Protein AF-A0A7G7T2B3-F1 (afdb_monomer_lite)

Structure (mmCIF, N/CA/C/O backbone):
data_AF-A0A7G7T2B3-F1
#
_entry.id   AF-A0A7G7T2B3-F1
#
loop_
_atom_site.group_PDB
_atom_site.id
_atom_site.type_symbol
_atom_site.label_atom_id
_atom_site.label_alt_id
_atom_site.label_comp_id
_atom_site.label_asym_id
_atom_site.label_entity_id
_atom_site.label_seq_id
_atom_site.pdbx_PDB_ins_code
_atom_site.Cartn_x
_atom_site.Cartn_y
_atom_site.Cartn_z
_atom_site.occupancy
_atom_site.B_iso_or_equiv
_atom_site.auth_seq_id
_atom_site.auth_comp_id
_atom_site.auth_asym_id
_atom_site.auth_atom_id
_atom_site.pdbx_PDB_model_num
ATOM 1 N N . MET A 1 1 ? -20.696 9.239 22.371 1.00 81.50 1 MET A N 1
ATOM 2 C CA . MET A 1 1 ? -20.758 9.169 20.895 1.00 81.50 1 MET A CA 1
ATOM 3 C C . MET A 1 1 ? -20.639 7.705 20.506 1.00 81.50 1 MET A C 1
ATOM 5 O O . MET A 1 1 ? -20.312 6.916 21.387 1.00 81.50 1 MET A O 1
ATOM 9 N N . ASP A 1 2 ? -20.943 7.337 19.263 1.00 95.75 2 ASP A N 1
ATOM 10 C CA . ASP A 1 2 ? -20.572 6.000 18.788 1.00 95.75 2 ASP A CA 1
ATOM 11 C C . ASP A 1 2 ? -19.046 5.903 18.727 1.00 95.75 2 ASP A C 1
ATOM 13 O O . ASP A 1 2 ? -18.370 6.881 18.400 1.00 95.75 2 ASP A O 1
ATOM 17 N N . GLU A 1 3 ? -18.528 4.730 19.056 1.00 98.56 3 GLU A N 1
ATOM 18 C CA . GLU A 1 3 ? -17.118 4.389 18.928 1.00 98.56 3 GLU A CA 1
ATOM 19 C C . GLU A 1 3 ? -16.799 4.075 17.465 1.00 98.56 3 GLU A C 1
ATOM 21 O O . GLU A 1 3 ? -17.668 3.625 16.707 1.00 98.56 3 GLU A O 1
ATOM 26 N N . SER A 1 4 ? -15.549 4.287 17.056 1.00 98.69 4 SER A N 1
ATOM 27 C CA . SER A 1 4 ? -15.098 3.990 15.695 1.00 98.69 4 SER A CA 1
ATOM 28 C C . SER A 1 4 ? -13.748 3.289 15.667 1.00 98.69 4 SER A C 1
ATOM 30 O O . SER A 1 4 ? -12.893 3.505 16.525 1.00 98.69 4 SER A O 1
ATOM 32 N N . ILE A 1 5 ? -13.564 2.450 14.649 1.00 98.88 5 ILE A N 1
ATOM 33 C CA . ILE A 1 5 ? -12.274 1.888 14.251 1.00 98.88 5 ILE A CA 1
ATOM 34 C C . ILE A 1 5 ? -12.009 2.346 12.820 1.00 98.88 5 ILE A C 1
ATOM 36 O O . ILE A 1 5 ? -12.849 2.167 11.934 1.00 98.88 5 ILE A O 1
ATOM 40 N N . GLU A 1 6 ? -10.837 2.926 12.601 1.00 98.81 6 GLU A N 1
ATOM 41 C CA . GLU A 1 6 ? -10.377 3.457 11.323 1.00 98.81 6 GLU A CA 1
ATOM 42 C C . GLU A 1 6 ? -8.988 2.894 10.988 1.00 98.81 6 GLU A C 1
ATOM 44 O O . GLU A 1 6 ? -8.193 2.579 11.877 1.00 98.81 6 GLU A O 1
ATOM 49 N N . VAL A 1 7 ? -8.673 2.810 9.698 1.00 98.75 7 VAL A N 1
ATOM 50 C CA . VAL A 1 7 ? -7.294 2.698 9.209 1.00 98.75 7 VAL A CA 1
ATOM 51 C C . VAL A 1 7 ? -6.821 4.099 8.855 1.00 98.75 7 VAL A C 1
ATOM 53 O O . VAL A 1 7 ? -7.472 4.806 8.087 1.00 98.75 7 VAL A O 1
ATOM 56 N N . GLY A 1 8 ? -5.689 4.506 9.412 1.00 97.94 8 GLY A N 1
ATOM 57 C CA . GLY A 1 8 ? -4.996 5.724 9.032 1.00 97.94 8 GLY A CA 1
ATOM 58 C C . GLY A 1 8 ? -3.897 5.444 8.012 1.00 97.94 8 GLY A C 1
ATOM 59 O O . GLY A 1 8 ? -3.194 4.445 8.118 1.00 97.94 8 GLY A O 1
ATOM 60 N N . TYR A 1 9 ? -3.729 6.346 7.049 1.00 96.81 9 TYR A N 1
ATOM 61 C CA . TYR A 1 9 ? -2.690 6.301 6.022 1.00 96.81 9 TYR A CA 1
ATOM 62 C C . TYR A 1 9 ? -1.811 7.532 6.146 1.00 96.81 9 TYR A C 1
ATOM 64 O O . TYR A 1 9 ? -2.267 8.640 5.868 1.00 96.81 9 TYR A O 1
ATOM 72 N N . ARG A 1 10 ? -0.553 7.357 6.537 1.00 91.69 10 ARG A N 1
ATOM 73 C CA . ARG A 1 10 ? 0.426 8.441 6.622 1.00 91.69 10 ARG A CA 1
ATOM 74 C C . ARG A 1 10 ? 1.390 8.356 5.450 1.00 91.69 10 ARG A C 1
ATOM 76 O O . ARG A 1 10 ? 2.035 7.327 5.265 1.00 91.69 10 ARG A O 1
ATOM 83 N N . ASN A 1 11 ? 1.484 9.419 4.661 1.00 86.94 11 ASN A N 1
ATOM 84 C CA . ASN A 1 11 ? 2.446 9.500 3.567 1.00 86.94 11 ASN A CA 1
ATOM 85 C C . ASN A 1 11 ? 3.874 9.439 4.135 1.00 86.94 11 ASN A C 1
ATOM 87 O O . ASN A 1 11 ? 4.246 10.241 4.989 1.00 86.94 11 ASN A O 1
ATOM 91 N N . ILE A 1 12 ? 4.664 8.482 3.651 1.00 76.06 12 ILE A N 1
ATOM 92 C CA . ILE A 1 12 ? 6.064 8.281 4.059 1.00 76.06 12 ILE A CA 1
ATOM 93 C C . ILE A 1 12 ? 7.046 8.420 2.890 1.00 76.06 12 ILE A C 1
ATOM 95 O O . ILE A 1 12 ? 8.236 8.140 3.032 1.00 76.06 12 ILE A O 1
ATOM 99 N N . GLY A 1 13 ? 6.561 8.859 1.731 1.00 68.56 13 GLY A N 1
ATOM 100 C CA . GLY A 1 13 ? 7.372 9.126 0.559 1.00 68.56 13 GLY A CA 1
ATOM 101 C C . GLY A 1 13 ? 6.591 8.999 -0.740 1.00 68.56 13 GLY A C 1
ATOM 102 O O . GLY A 1 13 ? 5.392 8.727 -0.776 1.00 68.56 13 GLY A O 1
ATOM 103 N N . SER A 1 14 ? 7.311 9.180 -1.842 1.00 66.00 14 SER A N 1
ATOM 104 C CA . SER A 1 14 ? 6.784 8.952 -3.181 1.00 66.00 14 SER A CA 1
ATOM 105 C C . SER A 1 14 ? 7.762 8.134 -4.014 1.00 66.00 14 SER A C 1
ATOM 107 O O . SER A 1 14 ? 8.979 8.257 -3.882 1.00 66.00 14 SER A O 1
ATOM 109 N N . ALA A 1 15 ? 7.217 7.281 -4.873 1.00 55.81 15 ALA A N 1
ATOM 110 C CA . ALA A 1 15 ? 7.961 6.518 -5.859 1.00 55.81 15 ALA A CA 1
ATOM 111 C C . ALA A 1 15 ? 7.197 6.558 -7.184 1.00 55.81 15 ALA A C 1
ATOM 113 O O . ALA A 1 15 ? 5.984 6.366 -7.212 1.00 55.81 15 ALA A O 1
ATOM 114 N N . LEU A 1 16 ? 7.904 6.831 -8.288 1.00 54.06 16 LEU A N 1
ATOM 115 C CA . LEU A 1 16 ? 7.319 6.899 -9.637 1.00 54.06 16 LEU A CA 1
ATOM 116 C C . LEU A 1 16 ? 6.118 7.864 -9.738 1.00 54.06 16 LEU A C 1
ATOM 118 O O . LEU A 1 16 ? 5.131 7.580 -10.410 1.00 54.06 16 LEU A O 1
ATOM 122 N N . GLY A 1 17 ? 6.186 8.996 -9.030 1.00 56.09 17 GLY A N 1
ATOM 123 C CA . GLY A 1 17 ? 5.109 9.991 -8.997 1.00 56.09 17 GLY A CA 1
ATOM 124 C C . GLY A 1 17 ? 3.880 9.584 -8.175 1.00 56.09 17 GLY A C 1
ATOM 125 O O . GLY A 1 17 ? 2.901 10.326 -8.165 1.00 56.09 17 GLY A O 1
ATOM 126 N N . LYS A 1 18 ? 3.920 8.444 -7.469 1.00 67.38 18 LYS A N 1
ATOM 127 C CA . LYS A 1 18 ? 2.860 7.987 -6.565 1.00 67.38 18 LYS A CA 1
ATOM 128 C C . LYS A 1 18 ? 3.330 8.022 -5.114 1.00 67.38 18 LYS A C 1
ATOM 130 O O . LYS A 1 18 ? 4.385 7.490 -4.777 1.00 67.38 18 LYS A O 1
ATOM 135 N N . GLU A 1 19 ? 2.525 8.627 -4.251 1.00 78.81 19 GLU A N 1
ATOM 136 C CA . GLU A 1 19 ? 2.737 8.600 -2.804 1.00 78.81 19 GLU A CA 1
ATOM 137 C C . GLU A 1 19 ? 2.457 7.208 -2.239 1.00 78.81 19 GLU A C 1
ATOM 139 O O . GLU A 1 19 ? 1.457 6.582 -2.606 1.00 78.81 19 GLU A O 1
ATOM 144 N N . TYR A 1 20 ? 3.319 6.741 -1.338 1.00 76.81 20 TYR A N 1
ATOM 145 C CA . TYR A 1 20 ? 3.117 5.500 -0.600 1.00 76.81 20 TYR A CA 1
ATOM 146 C C . TYR A 1 20 ? 2.996 5.765 0.898 1.00 76.81 20 TYR A C 1
ATOM 148 O O . TYR A 1 20 ? 3.553 6.723 1.441 1.00 76.81 20 TYR A O 1
ATOM 156 N N . HIS A 1 21 ? 2.227 4.905 1.557 1.00 88.81 21 HIS A N 1
ATOM 157 C CA . HIS A 1 21 ? 1.717 5.164 2.890 1.00 88.81 21 HIS A CA 1
ATOM 158 C C . HIS A 1 21 ? 2.094 4.060 3.876 1.00 88.81 21 HIS A C 1
ATOM 160 O O . HIS A 1 21 ? 2.140 2.871 3.546 1.00 88.81 21 HIS A O 1
ATOM 166 N N . HIS A 1 22 ? 2.331 4.498 5.105 1.00 89.88 22 HIS A N 1
ATOM 167 C CA . HIS A 1 22 ? 2.328 3.691 6.311 1.00 89.88 22 HIS A CA 1
ATOM 168 C C . HIS A 1 22 ? 0.898 3.628 6.858 1.00 89.88 22 HIS A C 1
ATOM 170 O O . HIS A 1 22 ? 0.254 4.670 7.013 1.00 89.88 22 HIS A O 1
ATOM 176 N N . LYS A 1 23 ? 0.409 2.422 7.150 1.00 97.56 23 LYS A N 1
ATOM 177 C CA . LYS A 1 23 ? -0.861 2.198 7.834 1.00 97.56 23 LYS A CA 1
ATOM 178 C C . LYS A 1 23 ? -0.676 2.082 9.340 1.00 97.56 23 LYS A C 1
ATOM 180 O O . LYS A 1 23 ? 0.218 1.380 9.807 1.00 97.56 23 LYS A O 1
ATOM 185 N N . PHE A 1 24 ? -1.628 2.657 10.058 1.00 98.06 24 PHE A N 1
ATOM 186 C CA . PHE A 1 24 ? -1.860 2.436 11.481 1.00 98.06 24 PHE A CA 1
ATOM 187 C C . PHE A 1 24 ? -3.359 2.248 11.723 1.00 98.06 24 PHE A C 1
ATOM 189 O O . PHE A 1 24 ? -4.188 2.677 10.920 1.00 98.06 24 PHE A O 1
ATOM 196 N N . LEU A 1 25 ? -3.724 1.598 12.822 1.00 98.88 25 LEU A N 1
ATOM 197 C CA . LEU A 1 25 ? -5.117 1.459 13.240 1.00 98.88 25 LEU A CA 1
ATOM 198 C C . LEU A 1 25 ? -5.425 2.511 14.290 1.00 98.88 25 LEU A C 1
ATOM 200 O O . LEU A 1 25 ? -4.610 2.750 15.179 1.00 98.88 25 LEU A O 1
ATOM 204 N N . LEU A 1 26 ? -6.604 3.110 14.199 1.00 98.81 26 LEU A N 1
ATOM 205 C CA . LEU A 1 26 ? -7.065 4.154 15.097 1.00 98.81 26 LEU A CA 1
ATOM 206 C C . LEU A 1 26 ? -8.420 3.767 15.679 1.00 98.81 26 LEU A C 1
ATOM 208 O O . LEU A 1 26 ? -9.344 3.420 14.950 1.00 98.81 26 LEU A O 1
ATOM 212 N N . TYR A 1 27 ? -8.539 3.868 16.992 1.00 98.81 27 TYR A N 1
ATOM 213 C CA . TYR A 1 27 ? -9.781 3.683 17.7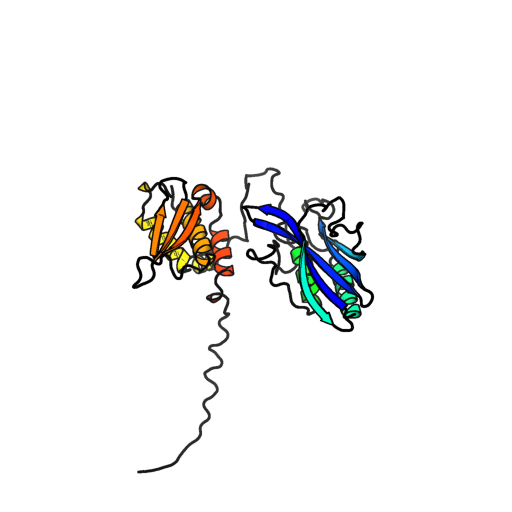21 1.00 98.81 27 TYR A CA 1
ATOM 214 C C . TYR A 1 27 ? -10.191 4.990 18.385 1.00 98.81 27 TYR A C 1
ATOM 216 O O . TYR A 1 27 ? -9.348 5.638 19.002 1.00 98.81 27 TYR A O 1
ATOM 224 N N . THR A 1 28 ? -11.467 5.358 18.274 1.00 98.75 28 THR A N 1
ATOM 225 C CA . THR A 1 28 ? -12.072 6.481 19.002 1.00 98.75 28 THR A CA 1
ATOM 226 C C . THR A 1 28 ? -13.119 5.935 19.965 1.00 98.75 28 THR A C 1
ATOM 228 O O . THR A 1 28 ? -14.069 5.284 19.527 1.00 98.75 28 THR A O 1
ATOM 231 N N . ASP A 1 29 ? -12.954 6.195 21.263 1.00 98.19 29 ASP A N 1
ATOM 232 C CA . ASP A 1 29 ? -13.919 5.781 22.282 1.00 98.19 29 ASP A CA 1
ATOM 233 C C . ASP A 1 29 ? -15.141 6.715 22.356 1.00 98.19 29 ASP A C 1
ATOM 235 O O . ASP A 1 29 ? -15.210 7.773 21.721 1.00 98.19 29 ASP A O 1
ATOM 239 N N . LYS A 1 30 ? -16.126 6.332 23.173 1.00 97.12 30 LYS A N 1
ATOM 240 C CA . LYS A 1 30 ? -17.381 7.075 23.358 1.00 97.12 30 LYS A CA 1
ATOM 241 C C . LYS A 1 30 ? -17.203 8.517 23.856 1.00 97.12 30 LYS A C 1
ATOM 243 O O . LYS A 1 30 ? -18.124 9.325 23.669 1.00 97.12 30 LYS A O 1
ATOM 248 N N . ASP A 1 31 ? -16.077 8.797 24.511 1.00 97.38 31 ASP A N 1
ATOM 249 C CA . ASP A 1 31 ? -15.713 10.074 25.120 1.00 97.38 31 ASP A CA 1
ATOM 250 C C . ASP A 1 31 ? -14.827 10.906 24.166 1.00 97.38 31 ASP A C 1
ATOM 252 O O . ASP A 1 31 ? -14.499 12.054 24.463 1.00 97.38 31 ASP A O 1
ATOM 256 N N . GLY A 1 32 ? -14.498 10.357 22.989 1.00 97.19 32 GLY A N 1
ATOM 257 C CA . GLY A 1 32 ? -13.694 10.990 21.950 1.00 97.19 32 GLY A CA 1
ATOM 258 C C . GLY A 1 32 ? -12.188 10.786 22.113 1.00 97.19 32 GLY A C 1
ATOM 259 O O . GLY A 1 32 ? -11.420 11.382 21.356 1.00 97.19 32 GLY A O 1
ATOM 260 N N . ASN A 1 33 ? -11.735 9.967 23.068 1.00 98.19 33 ASN A N 1
ATOM 261 C CA . ASN A 1 33 ? -10.311 9.684 23.209 1.00 98.19 33 ASN A CA 1
ATOM 262 C C . ASN A 1 33 ? -9.861 8.722 22.115 1.00 98.19 33 ASN A C 1
ATOM 264 O O . ASN A 1 33 ? -10.530 7.728 21.825 1.00 98.19 33 ASN A O 1
ATOM 268 N N . GLN A 1 34 ? -8.690 8.999 21.548 1.00 98.56 34 GLN A N 1
ATOM 269 C CA . GLN A 1 34 ? -8.145 8.229 20.440 1.00 98.56 34 GLN A CA 1
ATOM 270 C C . GLN A 1 34 ? -6.926 7.398 20.847 1.00 98.56 34 GLN A C 1
ATOM 272 O O . GLN A 1 34 ? -6.086 7.844 21.636 1.00 98.56 34 GLN A O 1
ATOM 277 N N . ARG A 1 35 ? -6.837 6.176 20.311 1.00 98.69 35 ARG A N 1
ATOM 278 C CA . ARG A 1 35 ? -5.767 5.203 20.581 1.00 98.69 35 ARG A CA 1
ATOM 279 C C . ARG A 1 35 ? -5.291 4.536 19.295 1.00 98.69 35 ARG A C 1
ATOM 281 O O . ARG A 1 35 ? -6.120 4.282 18.425 1.00 98.69 35 ARG A O 1
ATOM 288 N N . THR A 1 36 ? -4.001 4.209 19.185 1.00 98.62 36 THR A N 1
ATOM 289 C CA . THR A 1 36 ? -3.445 3.560 17.983 1.00 98.62 36 THR A CA 1
ATOM 290 C C . THR A 1 36 ? -2.847 2.176 18.208 1.00 98.62 36 THR A C 1
ATOM 292 O O . THR A 1 36 ? -2.462 1.811 19.320 1.00 98.62 36 THR A O 1
ATOM 295 N N . ILE A 1 37 ? -2.767 1.414 17.116 1.00 98.69 37 ILE A N 1
ATOM 296 C CA . ILE A 1 37 ? -1.890 0.252 16.938 1.00 98.69 37 ILE A CA 1
ATOM 297 C C . ILE A 1 37 ? -1.071 0.501 15.668 1.00 98.69 37 ILE A C 1
ATOM 299 O O . ILE A 1 37 ? -1.661 0.743 14.612 1.00 98.69 37 ILE A O 1
ATOM 303 N N . SER A 1 38 ? 0.252 0.391 15.762 1.00 93.81 38 SER A N 1
ATOM 304 C CA . SER A 1 38 ? 1.175 0.659 14.652 1.00 93.81 38 SER A CA 1
ATOM 305 C C . SER A 1 38 ? 2.332 -0.337 14.649 1.00 93.81 38 SER A C 1
ATOM 307 O O . SER A 1 38 ? 2.751 -0.825 15.698 1.00 93.81 38 SER A O 1
ATOM 309 N N . GLY A 1 39 ? 2.836 -0.654 13.456 1.00 88.06 39 GLY A N 1
ATOM 310 C CA . GLY A 1 39 ? 3.993 -1.531 13.265 1.00 88.06 39 GLY A CA 1
ATOM 311 C C . GLY A 1 39 ? 5.196 -0.763 12.731 1.00 88.06 39 GLY A C 1
ATOM 312 O O . GLY A 1 39 ? 5.052 0.077 11.848 1.00 88.06 39 GLY A O 1
ATOM 313 N N . TRP A 1 40 ? 6.385 -1.096 13.207 1.00 84.00 40 TRP A N 1
ATOM 314 C CA . TRP A 1 40 ? 7.639 -0.416 12.914 1.00 84.00 40 TRP A CA 1
ATOM 315 C C . TRP A 1 40 ? 8.747 -1.422 12.608 1.00 84.00 40 TRP A C 1
ATOM 317 O O . TRP A 1 40 ? 8.623 -2.625 12.859 1.00 84.00 40 TRP A O 1
ATOM 327 N N . THR A 1 41 ? 9.851 -0.919 12.065 1.00 77.81 41 THR A N 1
ATOM 328 C CA . THR A 1 41 ? 11.116 -1.660 12.039 1.00 77.81 41 THR A CA 1
ATOM 329 C C . THR A 1 41 ? 11.570 -1.952 13.468 1.00 77.81 41 THR A C 1
ATOM 331 O O . THR A 1 41 ? 11.378 -1.110 14.346 1.00 77.81 41 THR A O 1
ATOM 334 N N . GLY A 1 42 ? 12.197 -3.103 13.690 1.00 74.94 42 GLY A N 1
ATOM 335 C CA . GLY A 1 42 ? 12.859 -3.415 14.957 1.00 74.94 42 GLY A CA 1
ATOM 336 C C . GLY A 1 42 ? 14.368 -3.219 14.881 1.00 74.94 42 GLY A C 1
ATOM 337 O O . GLY A 1 42 ? 14.891 -2.602 13.951 1.00 74.94 42 GLY A O 1
ATOM 338 N N . ASP A 1 43 ? 15.071 -3.790 15.855 1.00 73.81 43 ASP A N 1
ATOM 339 C CA . ASP A 1 43 ? 16.529 -3.727 15.922 1.00 73.81 43 ASP A CA 1
ATOM 340 C C . ASP A 1 43 ? 17.183 -4.617 14.861 1.00 73.81 43 ASP A C 1
ATOM 342 O O . ASP A 1 43 ? 16.815 -5.784 14.698 1.00 73.81 43 ASP A O 1
ATOM 346 N N . GLU A 1 44 ? 18.193 -4.092 14.166 1.00 76.19 44 GLU A N 1
ATOM 347 C CA . GLU A 1 44 ? 18.957 -4.853 13.177 1.00 76.19 44 GLU A CA 1
ATOM 348 C C . GLU A 1 44 ? 19.637 -6.079 13.809 1.00 76.19 44 GLU A C 1
ATOM 350 O O . GLU A 1 44 ? 20.295 -5.996 14.849 1.00 76.19 44 GLU A O 1
ATOM 355 N N . GLN A 1 45 ? 19.522 -7.233 13.149 1.00 81.12 45 GLN A N 1
ATOM 356 C CA . GLN A 1 45 ? 20.152 -8.489 13.568 1.00 81.12 45 GLN A CA 1
ATOM 357 C C . GLN A 1 45 ? 20.785 -9.201 12.361 1.00 81.12 45 GLN A C 1
ATOM 359 O O . GLN A 1 45 ? 20.412 -8.932 11.214 1.00 81.12 45 GLN A O 1
ATOM 364 N N . PRO A 1 46 ? 21.728 -10.144 12.562 1.00 80.25 46 PRO A N 1
ATOM 365 C CA . PRO A 1 46 ? 22.267 -10.949 11.468 1.00 80.25 46 PRO A CA 1
ATOM 366 C C . PRO A 1 46 ? 21.156 -11.644 10.662 1.00 80.25 46 PRO A C 1
ATOM 368 O O . PRO A 1 46 ? 20.413 -12.463 11.193 1.00 80.25 46 PRO A O 1
ATOM 371 N N . GLY A 1 47 ? 21.045 -11.309 9.373 1.00 79.19 47 GLY A N 1
ATOM 372 C CA . GLY A 1 47 ? 19.996 -11.824 8.479 1.00 79.19 47 GLY A CA 1
ATOM 373 C C . GLY A 1 47 ? 18.653 -11.082 8.542 1.00 79.19 47 GLY A C 1
ATOM 374 O O . GLY A 1 47 ? 17.780 -11.369 7.731 1.00 79.19 47 GLY A O 1
ATOM 375 N N . LEU A 1 48 ? 18.498 -10.111 9.447 1.00 79.88 48 LEU A N 1
ATOM 376 C CA . LEU A 1 48 ? 17.310 -9.269 9.615 1.00 79.88 48 LEU A CA 1
ATOM 377 C C . LEU A 1 48 ? 17.724 -7.788 9.639 1.00 79.88 48 LEU A C 1
ATOM 379 O O . LEU A 1 48 ? 17.798 -7.171 10.703 1.00 79.88 48 LEU A O 1
ATOM 383 N N . PRO A 1 49 ? 18.011 -7.194 8.474 1.00 75.00 49 PRO A N 1
ATOM 384 C CA . PRO A 1 49 ? 18.531 -5.830 8.380 1.00 75.00 49 PRO A CA 1
ATOM 385 C C . PRO A 1 49 ? 17.540 -4.724 8.776 1.00 75.00 49 PRO A C 1
ATOM 387 O O . PRO A 1 49 ? 17.937 -3.574 8.868 1.00 75.00 49 PRO A O 1
ATOM 390 N N . TYR A 1 50 ? 16.264 -5.051 8.985 1.00 75.88 50 TYR A N 1
ATOM 391 C CA . TYR A 1 50 ? 15.246 -4.143 9.537 1.00 75.88 50 TYR A CA 1
ATOM 392 C C . TYR A 1 50 ? 14.669 -4.661 10.860 1.00 75.88 50 TYR A C 1
ATOM 394 O O . TYR A 1 50 ? 13.617 -4.204 11.312 1.00 75.88 50 TYR A O 1
ATOM 402 N N . GLY A 1 51 ? 15.327 -5.672 11.432 1.00 83.44 51 GLY A N 1
ATOM 403 C CA . GLY A 1 51 ? 14.857 -6.396 12.597 1.00 83.44 51 GLY A CA 1
ATOM 404 C C . GLY A 1 51 ? 13.587 -7.202 12.362 1.00 83.44 51 GLY A C 1
ATOM 405 O O . GLY A 1 51 ? 13.119 -7.415 11.237 1.00 83.44 51 GLY A O 1
ATOM 406 N N . ARG A 1 52 ? 13.033 -7.681 13.471 1.00 87.75 52 ARG A N 1
ATOM 407 C CA . ARG A 1 52 ? 11.664 -8.191 13.527 1.00 87.75 52 ARG A CA 1
ATOM 408 C C . ARG A 1 52 ? 10.736 -7.009 13.788 1.00 87.75 52 ARG A C 1
ATOM 410 O O . ARG A 1 52 ? 11.148 -6.004 14.352 1.00 87.75 52 ARG A O 1
ATOM 417 N N . MET A 1 53 ? 9.503 -7.104 13.323 1.00 88.06 53 MET A N 1
ATOM 418 C CA . MET A 1 53 ? 8.516 -6.043 13.413 1.00 88.06 53 MET A CA 1
ATOM 419 C C . MET A 1 53 ? 8.276 -5.660 14.871 1.00 88.06 53 MET A C 1
ATOM 421 O O . MET A 1 53 ? 7.855 -6.497 15.667 1.00 88.06 53 MET A O 1
ATOM 425 N N . HIS A 1 54 ? 8.525 -4.394 15.186 1.00 87.75 54 HIS A N 1
ATOM 426 C CA . HIS A 1 54 ? 8.192 -3.813 16.475 1.00 87.75 54 HIS A CA 1
ATOM 427 C C . HIS A 1 54 ? 6.758 -3.286 16.432 1.00 87.75 54 HIS A C 1
ATOM 429 O O . HIS A 1 54 ? 6.386 -2.587 15.492 1.00 87.75 54 HIS A O 1
ATOM 435 N N . VAL A 1 55 ? 5.931 -3.624 17.413 1.00 93.25 55 VAL A N 1
ATOM 436 C CA . VAL A 1 55 ? 4.510 -3.285 17.436 1.00 93.25 55 VAL A CA 1
ATOM 437 C C . VAL A 1 55 ? 4.194 -2.436 18.657 1.00 93.25 55 VAL A C 1
ATOM 439 O O . VAL A 1 55 ? 4.281 -2.880 19.800 1.00 93.25 55 VAL A O 1
ATOM 442 N N . GLU A 1 56 ? 3.735 -1.215 18.409 1.00 89.69 56 GLU A N 1
ATOM 443 C CA . GLU A 1 56 ? 3.233 -0.320 19.443 1.00 89.69 56 GLU A CA 1
ATOM 444 C C . GLU A 1 56 ? 1.710 -0.416 19.512 1.00 89.69 56 GLU A C 1
ATOM 446 O O . GLU A 1 56 ? 1.016 -0.378 18.494 1.00 89.69 56 GLU A O 1
ATOM 451 N N . THR A 1 57 ? 1.162 -0.545 20.721 1.00 97.69 57 THR A N 1
ATOM 452 C CA . THR A 1 57 ? -0.275 -0.772 20.912 1.00 97.69 57 THR A CA 1
ATOM 453 C C . THR A 1 57 ? -0.873 0.121 21.983 1.00 97.69 57 THR A C 1
ATOM 455 O O . THR A 1 57 ? -0.251 0.423 23.000 1.00 97.69 57 THR A O 1
ATOM 458 N N . ASN A 1 58 ? -2.128 0.508 21.759 1.00 96.88 58 ASN A N 1
ATOM 459 C CA . ASN A 1 58 ? -2.951 1.301 22.667 1.00 96.88 58 ASN A CA 1
ATOM 460 C C . ASN A 1 58 ? -2.321 2.644 23.095 1.00 96.88 58 ASN A C 1
ATOM 462 O O . ASN A 1 58 ? -2.627 3.184 24.169 1.00 96.88 58 ASN A O 1
ATOM 466 N N . LEU A 1 59 ? -1.454 3.202 22.247 1.00 96.31 59 LEU A N 1
ATOM 467 C CA . LEU A 1 59 ? -0.850 4.508 22.481 1.00 96.31 59 LEU A CA 1
ATOM 468 C C . LEU A 1 59 ? -1.914 5.603 22.343 1.00 96.31 59 LEU A C 1
ATOM 470 O O . LEU A 1 59 ? -2.705 5.537 21.403 1.00 96.31 59 LEU A O 1
ATOM 474 N N . PRO A 1 60 ? -1.967 6.609 23.237 1.00 98.19 60 PRO A N 1
ATOM 475 C CA . PRO A 1 60 ? -2.772 7.810 23.012 1.00 98.19 60 PRO A CA 1
ATOM 476 C C . PRO A 1 60 ? -2.437 8.431 21.657 1.00 98.19 60 PRO A C 1
ATOM 478 O O . PRO A 1 60 ? -1.262 8.566 21.330 1.00 98.19 60 PRO A O 1
ATOM 481 N N . TYR A 1 61 ? -3.440 8.816 20.872 1.00 97.50 61 TYR A N 1
ATOM 482 C CA . TYR A 1 61 ? -3.229 9.539 19.618 1.00 97.50 61 TYR A CA 1
ATOM 483 C C . TYR A 1 61 ? -3.148 11.048 19.882 1.00 97.50 61 TYR A C 1
ATOM 485 O O . TYR A 1 61 ? -4.071 11.807 19.600 1.00 97.50 61 TYR A O 1
ATOM 493 N N . ASP A 1 62 ? -2.045 11.467 20.497 1.00 95.12 62 ASP A N 1
ATOM 494 C CA . ASP A 1 62 ? -1.714 12.866 20.768 1.00 95.12 62 ASP A CA 1
ATOM 495 C C . ASP A 1 62 ? -0.410 13.269 20.058 1.00 95.12 62 ASP A C 1
ATOM 497 O O . ASP A 1 62 ? 0.211 12.463 19.371 1.00 95.12 62 ASP A O 1
ATOM 501 N N . ARG A 1 63 ? 0.051 14.513 20.239 1.00 93.50 63 ARG A N 1
ATOM 502 C CA . ARG A 1 63 ? 1.279 15.043 19.611 1.00 93.50 63 ARG A CA 1
ATOM 503 C C . ARG A 1 63 ? 2.563 14.233 19.859 1.00 93.50 63 ARG A C 1
ATOM 505 O O . ARG A 1 63 ? 3.563 14.485 19.193 1.00 93.50 63 ARG A O 1
ATOM 512 N N . THR A 1 64 ? 2.580 13.337 20.846 1.00 89.19 64 THR A N 1
ATOM 513 C CA . THR A 1 64 ? 3.723 12.456 21.133 1.00 89.19 64 THR A CA 1
ATOM 514 C C . THR A 1 64 ? 3.649 11.132 20.379 1.00 89.19 64 THR A C 1
ATOM 516 O O . THR A 1 64 ? 4.673 10.476 20.207 1.00 89.19 64 THR A O 1
ATOM 519 N N . ASN A 1 65 ? 2.472 10.767 19.867 1.00 91.94 65 ASN A N 1
ATOM 520 C CA . ASN A 1 65 ? 2.264 9.563 19.078 1.00 91.94 65 ASN A CA 1
ATOM 521 C C . ASN A 1 65 ? 3.014 9.656 17.737 1.00 91.94 65 ASN A C 1
ATOM 523 O O . ASN A 1 65 ? 2.883 10.683 17.061 1.00 91.94 65 ASN A O 1
ATOM 527 N N . PRO A 1 66 ? 3.774 8.627 17.322 1.00 85.75 66 PRO A N 1
ATOM 528 C CA . PRO A 1 66 ? 4.546 8.654 16.079 1.00 85.75 66 PRO A CA 1
ATOM 529 C C . PRO A 1 66 ? 3.713 8.796 14.802 1.00 85.75 66 PRO A C 1
ATOM 531 O O . PRO A 1 66 ? 4.265 9.175 13.776 1.00 85.75 66 PRO A O 1
ATOM 534 N N . ASP A 1 67 ? 2.406 8.531 14.850 1.00 86.88 67 ASP A N 1
ATOM 535 C CA . ASP A 1 67 ? 1.499 8.689 13.711 1.00 86.88 67 ASP A CA 1
ATOM 536 C C . ASP A 1 67 ? 0.645 9.954 13.776 1.00 86.88 67 ASP A C 1
ATOM 538 O O . ASP A 1 67 ? -0.132 10.222 12.860 1.00 86.88 67 ASP A O 1
ATOM 542 N N . HIS A 1 68 ? 0.759 10.768 14.824 1.00 91.81 68 HIS A N 1
ATOM 543 C CA . HIS A 1 68 ? -0.002 12.012 14.905 1.00 91.81 68 HIS A CA 1
ATOM 544 C C . HIS A 1 68 ? 0.585 13.071 13.959 1.00 91.81 68 HIS A C 1
ATOM 546 O O . HIS A 1 68 ? 1.804 13.209 13.913 1.00 91.81 68 HIS A O 1
ATOM 552 N N . PRO A 1 69 ? -0.220 13.863 13.226 1.00 89.19 69 PRO A N 1
ATOM 553 C CA . PRO A 1 69 ? 0.280 14.819 12.226 1.00 89.19 69 PRO A CA 1
ATOM 554 C C . PRO A 1 69 ? 1.079 15.984 12.829 1.00 89.19 69 PRO A C 1
ATOM 556 O O . PRO A 1 69 ? 1.875 16.619 12.144 1.00 89.19 69 PRO A O 1
ATOM 559 N N . GLU A 1 70 ? 0.876 16.266 14.118 1.00 87.75 70 GLU A N 1
ATOM 560 C CA . GLU A 1 70 ? 1.654 17.264 14.869 1.00 87.75 70 GLU A CA 1
ATOM 561 C C . GLU A 1 70 ? 2.922 16.687 15.518 1.00 87.75 70 GLU A C 1
ATOM 563 O O . GLU A 1 70 ? 3.639 17.414 16.209 1.00 87.75 70 GLU A O 1
ATOM 568 N N . ASN A 1 71 ? 3.210 15.392 15.343 1.00 83.38 71 ASN A N 1
ATOM 569 C CA . ASN A 1 71 ? 4.470 14.837 15.816 1.00 83.38 71 ASN A CA 1
ATOM 570 C C . ASN A 1 71 ? 5.631 15.458 15.009 1.00 83.38 71 ASN A C 1
ATOM 572 O O . ASN A 1 71 ? 5.542 15.573 13.780 1.00 83.38 71 ASN A O 1
ATOM 576 N N . PRO A 1 72 ? 6.743 15.857 15.654 1.00 74.88 72 PRO A N 1
ATOM 577 C CA . PRO A 1 72 ? 7.896 16.422 14.951 1.00 74.88 72 PRO A CA 1
ATOM 578 C C . PRO A 1 72 ? 8.442 15.539 13.817 1.00 74.88 72 PRO A C 1
ATOM 580 O O . PRO A 1 72 ? 8.960 16.064 12.836 1.00 74.88 72 PRO A O 1
ATOM 583 N N . ASN A 1 73 ? 8.298 14.213 13.923 1.00 67.88 73 ASN A N 1
ATOM 584 C CA . ASN A 1 73 ? 8.783 13.249 12.929 1.00 67.88 73 ASN A CA 1
ATOM 585 C C . ASN A 1 73 ? 7.849 13.075 11.717 1.00 67.88 73 ASN A C 1
ATOM 587 O O . ASN A 1 73 ? 8.226 12.431 10.737 1.00 67.88 73 ASN A O 1
ATOM 591 N N . THR A 1 74 ? 6.636 13.628 11.769 1.00 71.75 74 THR A N 1
ATOM 592 C CA . THR A 1 74 ? 5.600 13.472 10.730 1.00 71.75 74 THR A CA 1
ATOM 593 C C . THR A 1 74 ? 5.031 14.797 10.236 1.00 71.75 74 THR A C 1
ATOM 595 O O . THR A 1 74 ? 4.251 14.811 9.285 1.00 71.75 74 THR A O 1
ATOM 598 N N . THR A 1 75 ? 5.424 15.917 10.845 1.00 75.56 75 THR A N 1
ATOM 599 C CA . THR A 1 75 ? 4.979 17.260 10.461 1.00 75.56 75 THR A CA 1
ATOM 600 C C . THR A 1 75 ? 5.121 17.478 8.952 1.00 75.56 75 THR A C 1
ATOM 602 O O . THR A 1 75 ? 6.205 17.346 8.384 1.00 75.56 75 THR A O 1
ATOM 605 N N . GLY A 1 76 ? 4.013 17.837 8.299 1.00 77.56 76 GLY A N 1
ATOM 606 C CA . GLY A 1 76 ? 3.958 18.089 6.855 1.00 77.56 76 GLY A CA 1
ATOM 607 C C . GLY A 1 76 ? 3.685 16.854 5.990 1.00 77.56 76 GLY A C 1
ATOM 608 O O . GLY A 1 76 ? 3.515 17.003 4.782 1.00 77.56 76 GLY A O 1
ATOM 609 N N . GLN A 1 77 ? 3.595 15.656 6.575 1.00 80.94 77 GLN A N 1
ATOM 610 C CA . GLN A 1 77 ? 3.142 14.458 5.870 1.00 80.94 77 GLN A CA 1
ATOM 611 C C . GLN A 1 77 ? 1.617 14.458 5.762 1.00 80.94 77 GLN A C 1
ATOM 613 O O . GLN A 1 77 ? 0.909 14.631 6.755 1.00 80.94 77 GLN A O 1
ATOM 618 N N . ALA A 1 78 ? 1.105 14.247 4.548 1.00 89.12 78 ALA A N 1
ATOM 619 C CA . ALA A 1 78 ? -0.323 14.068 4.338 1.00 89.12 78 ALA A CA 1
ATOM 620 C C . ALA A 1 78 ? -0.818 12.823 5.086 1.00 89.12 78 ALA A C 1
ATOM 622 O O . ALA A 1 78 ? -0.138 11.791 5.130 1.00 89.12 78 ALA A O 1
ATOM 623 N N . GLN A 1 79 ? -2.015 12.928 5.660 1.00 93.31 79 GLN A N 1
ATOM 624 C CA . GLN A 1 79 ? -2.644 11.832 6.374 1.00 93.31 79 GLN A CA 1
ATOM 625 C C . GLN A 1 79 ? -4.113 11.697 5.995 1.00 93.31 79 GLN A C 1
ATOM 627 O O . GLN A 1 79 ? -4.839 12.685 5.895 1.00 93.31 79 GLN A O 1
ATOM 632 N N . TYR A 1 80 ? -4.538 10.453 5.815 1.00 96.50 80 TYR A N 1
ATOM 633 C CA . TYR A 1 80 ? -5.890 10.088 5.412 1.00 96.50 80 TYR A CA 1
ATOM 634 C C . TYR A 1 80 ? -6.447 9.019 6.345 1.00 96.50 80 TYR A C 1
ATOM 636 O O . TYR A 1 80 ? -5.690 8.369 7.068 1.00 96.50 80 TYR A O 1
ATOM 644 N N . ARG A 1 81 ? -7.770 8.842 6.346 1.00 97.62 81 ARG A N 1
ATOM 645 C CA . ARG A 1 81 ? -8.459 7.860 7.188 1.00 97.62 81 ARG A CA 1
ATOM 646 C C . ARG A 1 81 ? -9.551 7.150 6.407 1.00 97.62 81 ARG A C 1
ATOM 648 O O . ARG A 1 81 ? -10.222 7.759 5.577 1.00 97.62 81 ARG A O 1
ATOM 655 N N . GLU A 1 82 ? -9.732 5.875 6.704 1.00 97.94 82 GLU A N 1
ATOM 656 C CA . GLU A 1 82 ? -10.813 5.045 6.193 1.00 97.94 82 GLU A CA 1
ATOM 657 C C . GLU A 1 82 ? -11.549 4.396 7.364 1.00 97.94 82 GLU A C 1
ATOM 659 O O . GLU A 1 82 ? -10.940 3.717 8.189 1.00 97.94 82 GLU A O 1
ATOM 664 N N . GLY A 1 83 ? -12.864 4.606 7.434 1.00 98.44 83 GLY A N 1
ATOM 665 C CA . GLY A 1 83 ? -13.709 3.988 8.450 1.00 98.44 83 GLY A CA 1
ATOM 666 C C . GLY A 1 83 ? -13.879 2.492 8.202 1.00 98.44 83 GLY A C 1
ATOM 667 O O . GLY A 1 83 ? -14.312 2.087 7.125 1.00 98.44 83 GLY A O 1
ATOM 668 N N . ILE A 1 84 ? -13.576 1.685 9.217 1.00 98.44 84 ILE A N 1
ATOM 669 C CA . ILE A 1 84 ? -13.679 0.222 9.171 1.00 98.44 84 ILE A CA 1
ATOM 670 C C . ILE A 1 84 ? -14.916 -0.263 9.925 1.00 98.44 84 ILE A C 1
ATOM 672 O O . ILE A 1 84 ? -15.658 -1.114 9.434 1.00 98.44 84 ILE A O 1
ATOM 676 N N . ALA A 1 85 ? -15.154 0.286 11.115 1.00 98.12 85 ALA A N 1
ATOM 677 C CA . ALA A 1 85 ? -16.315 -0.038 11.931 1.00 98.12 85 ALA A CA 1
ATOM 678 C C . ALA A 1 85 ? -16.780 1.178 12.734 1.00 98.12 85 ALA A C 1
ATOM 680 O O . ALA A 1 85 ? -15.977 2.016 13.140 1.00 98.12 85 ALA A O 1
ATOM 681 N N . GLN A 1 86 ? -18.083 1.234 12.993 1.00 98.19 86 GLN A N 1
ATOM 682 C CA . GLN A 1 86 ? -18.711 2.219 13.865 1.00 98.19 86 GLN A CA 1
ATOM 683 C C . GLN A 1 86 ? -19.839 1.541 14.645 1.00 98.19 86 GLN A C 1
ATOM 685 O O . GLN A 1 86 ? -20.573 0.726 14.082 1.00 98.19 86 GLN A O 1
ATOM 690 N N . GLY A 1 87 ? -19.978 1.848 15.933 1.00 97.00 87 GLY A N 1
ATOM 691 C CA . GLY A 1 87 ? -21.047 1.279 16.750 1.00 97.00 87 GLY A CA 1
ATOM 692 C C . GLY A 1 87 ? -21.051 1.767 18.194 1.00 97.00 87 GLY A C 1
ATOM 693 O O . GLY A 1 87 ? -20.169 2.500 18.621 1.00 97.00 87 GLY A O 1
ATOM 694 N N . ALA A 1 88 ? -22.055 1.338 18.958 1.00 95.88 88 ALA A N 1
ATOM 695 C CA . ALA A 1 88 ? -22.256 1.799 20.333 1.00 95.88 88 ALA A CA 1
ATOM 696 C C . ALA A 1 88 ? -21.186 1.304 21.328 1.00 95.88 88 ALA A C 1
ATOM 698 O O . ALA A 1 88 ? -20.960 1.960 22.342 1.00 95.88 88 ALA A O 1
ATOM 699 N N . ASP A 1 89 ? -20.578 0.142 21.063 1.00 96.62 89 ASP A N 1
ATOM 700 C CA . ASP A 1 89 ? -19.512 -0.451 21.880 1.00 96.62 89 ASP A CA 1
ATOM 701 C C . ASP A 1 89 ? -18.610 -1.335 21.001 1.00 96.62 89 ASP A C 1
ATOM 703 O O . ASP A 1 89 ? -18.973 -2.442 20.591 1.00 96.62 89 ASP A O 1
ATOM 707 N N . LEU A 1 90 ? -17.434 -0.811 20.683 1.00 98.44 90 LEU A N 1
ATOM 708 C CA . LEU A 1 90 ? -16.321 -1.477 20.022 1.00 98.44 90 LEU A CA 1
ATOM 709 C C . LEU A 1 90 ? -15.156 -1.738 20.991 1.00 98.44 90 LEU A C 1
ATOM 711 O O . LEU A 1 90 ? -14.196 -2.397 20.588 1.00 98.44 90 LEU A O 1
ATOM 715 N N . SER A 1 91 ? -15.239 -1.313 22.255 1.00 98.19 91 SER A N 1
ATOM 716 C CA . SER A 1 91 ? -14.176 -1.434 23.264 1.00 98.19 91 SER A CA 1
ATOM 717 C C . SER A 1 91 ? -13.607 -2.853 23.383 1.00 98.19 91 SER A C 1
ATOM 719 O O . SER A 1 91 ? -12.399 -3.055 23.269 1.00 98.19 91 SER A O 1
ATOM 721 N N . ARG A 1 92 ? -14.466 -3.878 23.476 1.00 98.25 92 ARG A N 1
ATOM 722 C CA . ARG A 1 92 ? -14.023 -5.286 23.513 1.00 98.25 92 ARG A CA 1
ATOM 723 C C . ARG A 1 92 ? -13.386 -5.748 22.208 1.00 98.25 92 ARG A C 1
ATOM 725 O O . ARG A 1 92 ? -12.589 -6.684 22.209 1.00 98.25 92 ARG A O 1
ATOM 732 N N . THR A 1 93 ? -13.793 -5.185 21.073 1.00 98.62 93 THR A N 1
ATOM 733 C CA . THR A 1 93 ? -13.162 -5.478 19.779 1.00 98.62 93 THR A CA 1
ATOM 734 C C . THR A 1 93 ? -11.780 -4.844 19.722 1.00 98.62 93 THR A C 1
ATOM 736 O O . THR A 1 93 ? -10.829 -5.539 19.372 1.00 98.62 93 THR A O 1
ATOM 739 N N . TRP A 1 94 ? -11.642 -3.596 20.173 1.00 98.69 94 TRP A N 1
ATOM 740 C CA . TRP A 1 94 ? -10.351 -2.929 20.306 1.00 98.69 94 TRP A CA 1
ATOM 741 C C . TRP A 1 94 ? -9.401 -3.678 21.248 1.00 98.69 94 TRP A C 1
ATOM 743 O O . TRP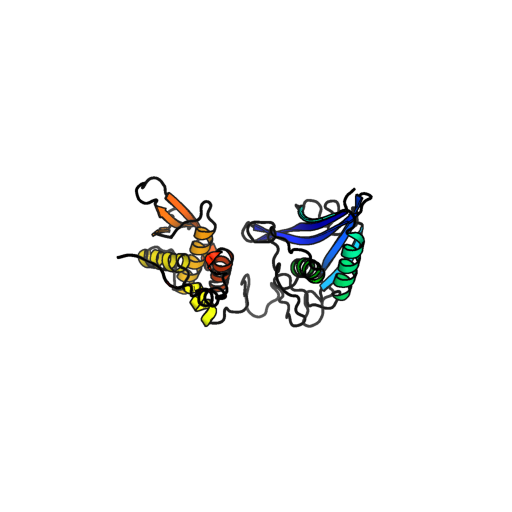 A 1 94 ? -8.259 -3.930 20.882 1.00 98.69 94 TRP A O 1
ATOM 753 N N . GLU A 1 95 ? -9.871 -4.136 22.412 1.00 98.75 95 GLU A N 1
ATOM 754 C CA . GLU A 1 95 ? -9.070 -4.954 23.337 1.00 98.75 95 GLU A CA 1
ATOM 755 C C . GLU A 1 95 ? -8.530 -6.229 22.671 1.00 98.75 95 GLU A C 1
ATOM 757 O O . GLU A 1 95 ? -7.357 -6.572 22.837 1.00 98.75 95 GLU A O 1
ATOM 762 N N . ARG A 1 96 ? -9.357 -6.916 21.867 1.00 98.81 96 ARG A N 1
ATOM 763 C CA . ARG A 1 96 ? -8.907 -8.083 21.090 1.00 98.81 96 ARG A CA 1
ATOM 764 C C . ARG A 1 96 ? -7.876 -7.699 20.034 1.00 98.81 96 ARG A C 1
ATOM 766 O O . ARG A 1 96 ? -6.917 -8.443 19.863 1.00 98.81 96 ARG A O 1
ATOM 773 N N . MET A 1 97 ? -8.049 -6.567 19.350 1.00 98.81 97 MET A N 1
ATOM 774 C CA . MET A 1 97 ? -7.078 -6.063 18.371 1.00 98.81 97 MET A CA 1
ATOM 775 C C . MET A 1 97 ? -5.739 -5.732 19.031 1.00 98.81 97 MET A C 1
ATOM 777 O O . MET A 1 97 ? -4.700 -6.138 18.523 1.00 98.81 97 MET A O 1
ATOM 781 N N . VAL A 1 98 ? -5.756 -5.067 20.191 1.00 98.88 98 VAL A N 1
ATOM 782 C CA . VAL A 1 98 ? -4.557 -4.752 20.982 1.00 98.88 98 VAL A CA 1
ATOM 783 C C . VAL A 1 98 ? -3.827 -6.031 21.382 1.00 98.88 98 VAL A C 1
ATOM 785 O O . VAL A 1 98 ? -2.644 -6.167 21.083 1.00 98.88 98 VAL A O 1
ATOM 788 N N . ALA A 1 99 ? -4.523 -6.998 21.987 1.00 98.75 99 ALA A N 1
ATOM 789 C CA . ALA A 1 99 ? -3.914 -8.266 22.390 1.00 98.75 99 ALA A CA 1
ATOM 790 C C . ALA A 1 99 ? -3.373 -9.057 21.184 1.00 98.75 99 ALA A C 1
ATOM 792 O O . ALA A 1 99 ? -2.290 -9.639 21.239 1.00 98.75 99 ALA A O 1
ATOM 793 N N . ASN A 1 100 ? -4.116 -9.056 20.076 1.00 98.62 100 ASN A N 1
ATOM 794 C CA . ASN A 1 100 ? -3.716 -9.698 18.832 1.00 98.62 100 ASN A CA 1
ATOM 795 C C . ASN A 1 100 ? -2.463 -9.052 18.218 1.00 98.62 100 ASN A C 1
ATOM 797 O O . ASN A 1 100 ? -1.593 -9.780 17.747 1.00 98.62 100 ASN A O 1
ATOM 801 N N . ALA A 1 101 ? -2.357 -7.723 18.240 1.00 98.38 101 ALA A N 1
ATOM 802 C CA . ALA A 1 101 ? -1.196 -6.985 17.754 1.00 98.38 101 ALA A CA 1
ATOM 803 C C . ALA A 1 101 ? 0.028 -7.185 18.662 1.00 98.38 101 ALA A C 1
ATOM 805 O O . ALA A 1 101 ? 1.111 -7.469 18.163 1.00 98.38 101 ALA A O 1
ATOM 806 N N . GLN A 1 102 ? -0.152 -7.147 19.986 1.00 98.38 102 GLN A N 1
ATOM 807 C CA . GLN A 1 102 ? 0.911 -7.438 20.960 1.00 98.38 102 GLN A CA 1
ATOM 808 C C . GLN A 1 102 ? 1.504 -8.836 20.767 1.00 98.38 102 GLN A C 1
ATOM 810 O O . GLN A 1 102 ? 2.714 -9.008 20.828 1.00 98.38 102 GLN A O 1
ATOM 815 N N . ALA A 1 103 ? 0.675 -9.839 20.465 1.00 98.25 103 ALA A N 1
ATOM 816 C CA . ALA A 1 103 ? 1.145 -11.199 20.193 1.00 98.25 103 ALA A CA 1
ATOM 817 C C . ALA A 1 103 ? 1.968 -11.337 18.891 1.00 98.25 103 ALA A C 1
ATOM 819 O O . ALA A 1 103 ? 2.518 -12.409 18.625 1.00 98.25 103 ALA A O 1
ATOM 820 N N . LYS A 1 104 ? 2.016 -10.290 18.056 1.00 97.88 104 LYS A N 1
ATOM 821 C CA . LYS A 1 104 ? 2.807 -10.228 16.818 1.00 97.88 104 LYS A CA 1
ATOM 822 C C . LYS A 1 104 ? 4.107 -9.431 16.976 1.00 97.88 104 LYS A C 1
ATOM 824 O O . LYS A 1 104 ? 4.926 -9.481 16.058 1.00 97.88 104 LYS A O 1
ATOM 829 N N . ASP A 1 105 ? 4.285 -8.724 18.093 1.00 97.00 105 ASP A N 1
ATOM 830 C CA . ASP A 1 105 ? 5.510 -7.980 18.396 1.00 97.00 105 ASP A CA 1
ATOM 831 C C . ASP A 1 105 ? 6.722 -8.915 18.415 1.00 97.00 105 ASP A C 1
ATOM 833 O O . ASP A 1 105 ? 6.633 -10.044 18.903 1.00 97.00 105 ASP A O 1
ATOM 837 N N . ASP A 1 106 ? 7.824 -8.469 17.809 1.00 93.38 106 ASP A N 1
ATOM 838 C CA . ASP A 1 106 ? 9.088 -9.206 17.665 1.00 93.38 106 ASP A CA 1
ATOM 839 C C . ASP A 1 106 ? 8.939 -10.605 17.021 1.00 93.38 106 ASP A C 1
ATOM 841 O O . ASP A 1 106 ? 9.847 -11.435 17.027 1.00 93.38 106 ASP A O 1
ATOM 845 N N . LYS A 1 107 ? 7.787 -10.914 16.414 1.00 95.44 107 LYS A N 1
ATOM 846 C CA . LYS A 1 107 ? 7.510 -12.253 15.884 1.00 95.44 107 LYS A CA 1
ATOM 847 C C . LYS A 1 107 ? 7.856 -12.390 14.408 1.00 95.44 107 LYS A C 1
ATOM 849 O O . LYS A 1 107 ? 8.366 -13.431 14.006 1.00 95.44 107 LYS A O 1
ATOM 854 N N . TYR A 1 108 ? 7.613 -11.366 13.602 1.00 94.06 108 TYR A N 1
ATOM 855 C CA . TYR A 1 108 ? 7.708 -11.454 12.142 1.00 94.06 108 TYR A CA 1
ATOM 856 C C . TYR A 1 108 ? 8.867 -10.605 11.610 1.00 94.06 108 TYR A C 1
ATOM 858 O O . TYR A 1 108 ? 8.977 -9.455 12.022 1.00 94.06 108 TYR A O 1
ATOM 866 N N . PRO A 1 109 ? 9.721 -11.101 10.697 1.00 90.50 109 PRO A N 1
ATOM 867 C CA . PRO A 1 109 ? 10.738 -10.282 10.030 1.00 90.50 109 PRO A CA 1
ATOM 868 C C . PRO A 1 109 ? 10.133 -9.036 9.373 1.00 90.50 109 PRO A C 1
ATOM 870 O O . PRO A 1 109 ? 9.135 -9.152 8.661 1.00 90.50 109 PRO A O 1
ATOM 873 N N . TYR A 1 110 ? 10.721 -7.857 9.581 1.00 83.38 110 TYR A N 1
ATOM 874 C CA . TYR A 1 110 ? 10.270 -6.652 8.887 1.00 83.38 110 TYR A CA 1
ATOM 875 C C . TYR A 1 110 ? 10.928 -6.570 7.510 1.00 83.38 110 TYR A C 1
ATOM 877 O O . TYR A 1 110 ? 12.150 -6.626 7.391 1.00 83.38 110 TYR A O 1
ATOM 885 N N . ASP A 1 111 ? 10.126 -6.383 6.468 1.00 83.19 111 ASP A N 1
ATOM 886 C CA . ASP A 1 111 ? 10.598 -6.025 5.137 1.00 83.19 111 ASP A CA 1
ATOM 887 C C . ASP A 1 111 ? 9.733 -4.881 4.579 1.00 83.19 111 ASP A C 1
ATOM 889 O O . ASP A 1 111 ? 8.515 -5.045 4.433 1.00 83.19 111 ASP A O 1
ATOM 893 N N . PRO A 1 112 ? 10.332 -3.727 4.224 1.00 68.31 112 PRO A N 1
ATOM 894 C CA . PRO A 1 112 ? 9.592 -2.555 3.763 1.00 68.31 112 PRO A CA 1
ATOM 895 C C . PRO A 1 112 ? 8.669 -2.808 2.565 1.00 68.31 112 PRO A C 1
ATOM 897 O O . PRO A 1 112 ? 7.702 -2.070 2.381 1.00 68.31 112 PRO A O 1
ATOM 900 N N . GLN A 1 113 ? 8.955 -3.818 1.742 1.00 66.19 113 GLN A N 1
ATOM 901 C CA . GLN A 1 113 ? 8.216 -4.113 0.518 1.00 66.19 113 GLN A CA 1
ATOM 902 C C . GLN A 1 113 ? 7.240 -5.269 0.678 1.00 66.19 113 GLN A C 1
ATOM 904 O O . GLN A 1 113 ? 6.210 -5.276 -0.005 1.00 66.19 113 GLN A O 1
ATOM 909 N N . VAL A 1 114 ? 7.567 -6.257 1.522 1.00 73.19 114 VAL A N 1
ATOM 910 C CA . VAL A 1 114 ? 6.797 -7.504 1.572 1.00 73.19 114 VAL A CA 1
ATOM 911 C C . VAL A 1 114 ? 6.041 -7.787 2.855 1.00 73.19 114 VAL A C 1
ATOM 913 O O . VAL A 1 114 ? 5.037 -8.494 2.769 1.00 73.19 114 VAL A O 1
ATOM 916 N N . GLN A 1 115 ? 6.485 -7.240 3.985 1.00 86.12 115 GLN A N 1
ATOM 917 C CA . GLN A 1 115 ? 5.894 -7.476 5.298 1.00 86.12 115 GLN A CA 1
ATOM 918 C C . GLN A 1 115 ? 6.237 -6.319 6.233 1.00 86.12 115 GLN A C 1
ATOM 920 O O . GLN A 1 115 ? 7.311 -6.263 6.827 1.00 86.12 115 GLN A O 1
ATOM 925 N N . ASN A 1 116 ? 5.309 -5.381 6.356 1.00 85.38 116 ASN A N 1
ATOM 926 C CA . ASN A 1 116 ? 5.525 -4.131 7.076 1.00 85.38 116 ASN A CA 1
ATOM 927 C C . ASN A 1 116 ? 4.281 -3.768 7.906 1.00 85.38 116 ASN A C 1
ATOM 929 O O . ASN A 1 116 ? 3.372 -4.583 8.091 1.00 85.38 116 ASN A O 1
ATOM 933 N N . SER A 1 117 ? 4.221 -2.522 8.375 1.00 89.44 117 SER A N 1
ATOM 934 C CA . SER A 1 117 ? 3.071 -1.945 9.082 1.00 89.44 117 SER A CA 1
ATOM 935 C C . SER A 1 117 ? 1.718 -2.188 8.404 1.00 89.44 117 SER A C 1
ATOM 937 O O . SER A 1 117 ? 0.704 -2.357 9.073 1.00 89.44 117 SER A O 1
ATOM 939 N N . ASN A 1 118 ? 1.694 -2.227 7.072 1.00 92.50 118 ASN A N 1
ATOM 940 C CA . ASN A 1 118 ? 0.475 -2.358 6.285 1.00 92.50 118 ASN A CA 1
ATOM 941 C C . ASN A 1 118 ? -0.062 -3.786 6.367 1.00 92.50 118 ASN A C 1
ATOM 943 O O . ASN A 1 118 ? -1.250 -3.982 6.599 1.00 92.50 118 ASN A O 1
ATOM 947 N N . THR A 1 119 ? 0.829 -4.778 6.280 1.00 93.88 119 THR A N 1
ATOM 948 C CA . THR A 1 119 ? 0.487 -6.190 6.498 1.00 93.88 119 THR A CA 1
ATOM 949 C C . THR A 1 119 ? 0.003 -6.436 7.927 1.00 93.88 119 THR A C 1
ATOM 951 O O . THR A 1 119 ? -0.936 -7.203 8.135 1.00 93.88 119 THR A O 1
ATOM 954 N N . LEU A 1 120 ? 0.614 -5.771 8.916 1.00 97.94 120 LEU A N 1
ATOM 955 C CA . LEU A 1 120 ? 0.186 -5.854 10.313 1.00 97.94 120 LEU A CA 1
ATOM 956 C C . LEU A 1 120 ? -1.235 -5.321 10.504 1.00 97.94 120 LEU A C 1
ATOM 958 O O . LEU A 1 120 ? -2.060 -6.027 11.079 1.00 97.94 120 LEU A O 1
ATOM 962 N N . ALA A 1 121 ? -1.514 -4.103 10.032 1.00 98.06 121 ALA A N 1
ATOM 963 C CA . ALA A 1 121 ? -2.824 -3.471 10.179 1.00 98.06 121 ALA A CA 1
ATOM 964 C C . ALA A 1 121 ? -3.936 -4.359 9.595 1.00 98.06 121 ALA A C 1
ATOM 966 O O . ALA A 1 121 ? -4.925 -4.646 10.271 1.00 98.06 121 ALA A O 1
ATOM 967 N N . ASP A 1 122 ? -3.716 -4.873 8.385 1.00 96.69 122 ASP A N 1
ATOM 968 C CA . ASP A 1 122 ? -4.659 -5.750 7.692 1.00 96.69 122 ASP A CA 1
ATOM 969 C C . ASP A 1 122 ? -4.834 -7.087 8.432 1.00 96.69 122 ASP A C 1
ATOM 971 O O . ASP A 1 122 ? -5.956 -7.555 8.637 1.00 96.69 122 ASP A O 1
ATOM 975 N N . SER A 1 123 ? -3.739 -7.681 8.924 1.00 98.06 123 SER A N 1
ATOM 976 C CA . SER A 1 123 ? -3.792 -8.920 9.708 1.00 98.06 123 SER A CA 1
ATOM 977 C C . SER A 1 123 ? -4.553 -8.754 11.022 1.00 98.06 123 SER A C 1
ATOM 979 O O . SER A 1 123 ? -5.302 -9.653 11.393 1.00 98.06 123 SER A O 1
ATOM 981 N N . VAL A 1 124 ? -4.375 -7.639 11.733 1.00 98.62 124 VAL A N 1
ATOM 982 C CA . VAL A 1 124 ? -5.069 -7.393 13.006 1.00 98.62 124 VAL A CA 1
ATOM 983 C C . VAL A 1 124 ? -6.574 -7.269 12.783 1.00 98.62 124 VAL A C 1
ATOM 985 O O . VAL A 1 124 ? -7.344 -7.857 13.540 1.00 98.62 124 VAL A O 1
ATOM 988 N N . LEU A 1 125 ? -6.999 -6.557 11.733 1.00 98.50 125 LEU A N 1
ATOM 989 C CA . LEU A 1 125 ? -8.410 -6.444 11.355 1.00 98.50 125 LEU A CA 1
ATOM 990 C C . LEU A 1 125 ? -9.011 -7.805 10.996 1.00 98.50 125 LEU A C 1
ATOM 992 O O . LEU A 1 125 ? -10.046 -8.195 11.547 1.00 98.50 125 LEU A O 1
ATOM 996 N N . ARG A 1 126 ? -8.325 -8.547 10.123 1.00 98.12 126 ARG A N 1
ATOM 997 C CA . ARG A 1 126 ? -8.747 -9.869 9.657 1.00 98.12 126 ARG A CA 1
ATOM 998 C C . ARG A 1 126 ? -8.935 -10.849 10.815 1.00 98.12 126 ARG A C 1
ATOM 1000 O O . ARG A 1 126 ? -9.961 -11.524 10.886 1.00 98.12 126 ARG A O 1
ATOM 1007 N N . ASP A 1 127 ? -7.989 -10.888 11.750 1.00 97.94 127 ASP A N 1
ATOM 1008 C CA . ASP A 1 127 ? -7.997 -11.830 12.875 1.00 97.94 127 ASP A CA 1
ATOM 1009 C C . ASP A 1 127 ? -9.159 -11.600 13.853 1.00 97.94 127 ASP A C 1
ATOM 1011 O O . ASP A 1 127 ? -9.588 -12.532 14.537 1.00 97.94 127 ASP A O 1
ATOM 1015 N N . VAL A 1 128 ? -9.690 -10.374 13.930 1.00 97.75 128 VAL A N 1
ATOM 1016 C CA . VAL A 1 128 ? -10.870 -10.059 14.753 1.00 97.75 128 VAL A CA 1
ATOM 1017 C C . VAL A 1 128 ? -12.180 -10.050 13.960 1.00 97.75 128 VAL A C 1
ATOM 1019 O O . VAL A 1 128 ? -13.226 -9.726 14.529 1.00 97.75 128 VAL A O 1
ATOM 1022 N N . GLY A 1 129 ? -12.138 -10.424 12.677 1.00 97.12 129 GLY A N 1
ATOM 1023 C CA . GLY A 1 129 ? -13.302 -10.510 11.795 1.00 97.12 129 GLY A CA 1
ATOM 1024 C C . GLY A 1 129 ? -13.827 -9.161 11.300 1.00 97.12 129 GLY A C 1
ATOM 1025 O O . GLY A 1 129 ? -14.998 -9.072 10.930 1.00 97.12 129 GLY A O 1
ATOM 1026 N N . LEU A 1 130 ? -13.001 -8.112 11.316 1.00 97.25 130 LEU A N 1
ATOM 1027 C CA . LEU A 1 130 ? -13.331 -6.820 10.715 1.00 97.25 130 LEU A CA 1
ATOM 1028 C C . LEU A 1 130 ? -12.960 -6.800 9.224 1.00 97.25 130 LEU A C 1
ATOM 1030 O O . LEU A 1 130 ? -12.061 -7.536 8.809 1.00 97.25 130 LEU A O 1
ATOM 1034 N N . PRO A 1 131 ? -13.641 -5.977 8.403 1.00 94.94 131 PRO A N 1
ATOM 1035 C CA . PRO A 1 131 ? -13.282 -5.839 7.001 1.00 94.94 131 PRO A CA 1
ATOM 1036 C C . PRO A 1 131 ? -11.892 -5.216 6.861 1.00 94.94 131 PRO A C 1
ATOM 1038 O O . PRO A 1 131 ? -11.528 -4.299 7.596 1.00 94.94 131 PRO A O 1
ATOM 1041 N N . GLU A 1 132 ? -11.132 -5.708 5.890 1.00 90.62 132 GLU A N 1
ATOM 1042 C CA . GLU A 1 132 ? -9.883 -5.074 5.482 1.00 90.62 132 GLU A CA 1
ATOM 1043 C C . GLU A 1 132 ? -10.177 -3.772 4.703 1.00 90.62 132 GLU A C 1
ATOM 1045 O O . GLU A 1 132 ? -11.239 -3.658 4.072 1.00 90.62 132 GLU A O 1
ATOM 1050 N N . PRO A 1 133 ? -9.273 -2.777 4.769 1.00 89.56 133 PRO A N 1
ATOM 1051 C CA . PRO A 1 133 ? -9.377 -1.532 4.009 1.00 89.56 133 PRO A CA 1
ATOM 1052 C C . PRO A 1 133 ? -9.512 -1.753 2.495 1.00 89.56 133 PRO A C 1
ATOM 1054 O O . PRO A 1 133 ? -9.090 -2.766 1.945 1.00 89.56 133 PRO A O 1
ATOM 1057 N N . LYS A 1 134 ? -10.124 -0.781 1.813 1.00 89.62 134 LYS A N 1
ATOM 1058 C CA . LYS A 1 134 ? -10.386 -0.796 0.364 1.00 89.62 134 LYS A CA 1
ATOM 1059 C C . LYS A 1 134 ? -9.625 0.291 -0.386 1.00 89.62 134 LYS A C 1
ATOM 1061 O O . LYS A 1 134 ? -9.472 0.203 -1.604 1.00 89.62 134 LYS A O 1
ATOM 1066 N N . ASN A 1 135 ? -9.182 1.333 0.318 1.00 87.56 135 ASN A N 1
ATOM 1067 C CA . ASN A 1 135 ? -8.519 2.489 -0.283 1.00 87.56 135 ASN A CA 1
ATOM 1068 C C . ASN A 1 135 ? -6.990 2.387 -0.221 1.00 87.56 135 ASN A C 1
ATOM 1070 O O . ASN A 1 135 ? -6.313 3.399 -0.332 1.00 87.56 135 ASN A O 1
ATOM 1074 N N . ASP A 1 136 ? -6.430 1.198 -0.042 1.00 76.94 136 ASP A N 1
ATOM 1075 C CA . ASP A 1 136 ? -5.003 0.925 0.175 1.00 76.94 136 ASP A CA 1
ATOM 1076 C C . ASP A 1 136 ? -4.244 0.454 -1.078 1.00 76.94 136 ASP A C 1
ATOM 1078 O O . ASP A 1 136 ? -3.014 0.325 -1.080 1.00 76.94 136 ASP A O 1
ATOM 1082 N N . GLY A 1 137 ? -4.973 0.227 -2.170 1.00 68.31 137 GLY A N 1
ATOM 1083 C CA . GLY A 1 137 ? -4.416 -0.101 -3.475 1.00 68.31 137 GLY A CA 1
ATOM 1084 C C . GLY A 1 137 ? -3.717 1.081 -4.156 1.00 68.31 137 GLY A C 1
ATOM 1085 O O . GLY A 1 137 ? -3.764 2.230 -3.716 1.00 68.31 137 GLY A O 1
ATOM 1086 N N . PHE A 1 138 ? -3.096 0.814 -5.307 1.00 64.44 138 PHE A N 1
ATOM 1087 C CA . PHE A 1 138 ? -2.340 1.816 -6.071 1.00 64.44 138 PHE A CA 1
ATOM 1088 C C . PHE A 1 138 ? -3.172 3.053 -6.480 1.00 64.44 138 PHE A C 1
ATOM 1090 O O . PHE A 1 138 ? -2.629 4.154 -6.585 1.00 64.44 138 PHE A O 1
ATOM 1097 N N . PHE A 1 139 ? -4.492 2.917 -6.662 1.00 61.72 139 PHE A N 1
ATOM 1098 C CA . PHE A 1 139 ? -5.397 4.038 -6.982 1.00 61.72 139 PHE A CA 1
ATOM 1099 C C . PHE A 1 139 ? -5.867 4.828 -5.761 1.00 61.72 139 PHE A C 1
ATOM 1101 O O . PHE A 1 139 ? -6.331 5.952 -5.922 1.00 61.72 139 PHE A O 1
ATOM 1108 N N . GLY A 1 140 ? -5.691 4.286 -4.557 1.00 76.19 140 GLY A N 1
ATOM 1109 C CA . GLY A 1 140 ? -5.981 4.965 -3.301 1.00 76.19 140 GLY A CA 1
ATOM 1110 C C . GLY A 1 140 ? -4.710 5.455 -2.607 1.00 76.19 140 GLY A C 1
ATOM 1111 O O . GLY A 1 140 ? -3.755 5.923 -3.243 1.00 76.19 140 GLY A O 1
ATOM 1112 N N . HIS A 1 141 ? -4.700 5.327 -1.289 1.00 86.81 141 HIS A N 1
ATOM 1113 C CA . HIS A 1 141 ? -3.565 5.508 -0.398 1.00 86.81 141 HIS A CA 1
ATOM 1114 C C . HIS A 1 141 ? -2.639 4.296 -0.485 1.00 86.81 141 HIS A C 1
ATOM 1116 O O . HIS A 1 141 ? -2.611 3.449 0.404 1.00 86.81 141 HIS A O 1
ATOM 1122 N N . TRP A 1 142 ? -1.893 4.219 -1.590 1.00 83.69 142 TRP A N 1
ATOM 1123 C CA . TRP A 1 142 ? -1.039 3.077 -1.908 1.00 83.69 142 TRP A CA 1
ATOM 1124 C C . TRP A 1 142 ? -0.193 2.653 -0.705 1.00 83.69 142 TRP A C 1
ATOM 1126 O O . TRP A 1 142 ? 0.677 3.396 -0.251 1.00 83.69 142 TRP A O 1
ATOM 1136 N N . ALA A 1 143 ? -0.467 1.454 -0.200 1.00 83.00 143 ALA A N 1
ATOM 1137 C CA . ALA A 1 143 ? 0.155 0.891 0.985 1.00 83.00 143 ALA A CA 1
ATOM 1138 C C . ALA A 1 143 ? 0.836 -0.438 0.607 1.00 83.00 143 ALA A C 1
ATOM 1140 O O . ALA A 1 143 ? 0.189 -1.488 0.573 1.00 83.00 143 ALA A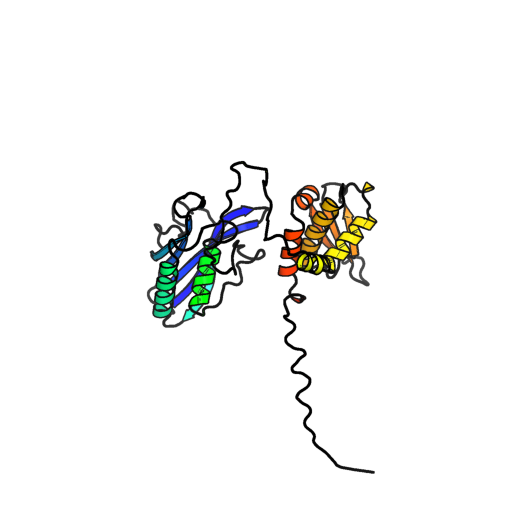 O 1
ATOM 1141 N N . PRO A 1 144 ? 2.144 -0.426 0.282 1.00 75.62 144 PRO A N 1
ATOM 1142 C CA . PRO A 1 144 ? 2.880 -1.637 -0.081 1.00 75.62 144 PRO A CA 1
ATOM 1143 C C . PRO A 1 144 ? 2.737 -2.742 0.971 1.00 75.62 144 PRO A C 1
ATOM 1145 O O . PRO A 1 144 ? 2.711 -2.444 2.161 1.00 75.62 144 PRO A O 1
ATOM 1148 N N . ALA A 1 145 ? 2.684 -4.003 0.536 1.00 79.31 145 ALA A N 1
ATOM 1149 C CA . ALA A 1 145 ? 2.463 -5.192 1.374 1.00 79.31 145 ALA A CA 1
ATOM 1150 C C . ALA A 1 145 ? 1.071 -5.333 2.028 1.00 79.31 145 ALA A C 1
ATOM 1152 O O . ALA A 1 145 ? 0.844 -6.280 2.786 1.00 79.31 145 ALA A O 1
ATOM 1153 N N . SER A 1 146 ? 0.132 -4.446 1.709 1.00 83.81 146 SER A N 1
ATOM 1154 C CA . SER A 1 146 ? -1.265 -4.597 2.105 1.00 83.81 146 SER A CA 1
ATOM 1155 C C . SER A 1 146 ? -1.925 -5.849 1.496 1.00 83.81 146 SER A C 1
ATOM 1157 O O . SER A 1 146 ? -1.524 -6.317 0.427 1.00 83.81 146 SER A O 1
ATOM 1159 N N . GLY A 1 147 ? -2.890 -6.430 2.213 1.00 80.88 147 GLY A N 1
ATOM 1160 C CA . GLY A 1 147 ? -3.638 -7.634 1.837 1.00 80.88 147 GLY A CA 1
ATOM 1161 C C . GLY A 1 147 ? -2.861 -8.944 2.003 1.00 80.88 147 GLY A C 1
ATOM 1162 O O . GLY A 1 147 ? -3.396 -10.026 1.766 1.00 80.88 147 GLY A O 1
ATOM 1163 N N . ARG A 1 148 ? -1.591 -8.886 2.421 1.00 82.19 148 ARG A N 1
ATOM 1164 C CA . ARG A 1 148 ? -0.757 -10.080 2.616 1.00 82.19 148 ARG A CA 1
ATOM 1165 C C . ARG A 1 148 ? -1.049 -10.772 3.949 1.00 82.19 148 ARG A C 1
ATOM 1167 O O . ARG A 1 148 ? -1.694 -10.227 4.850 1.00 82.19 148 ARG A O 1
ATOM 1174 N N . GLN A 1 149 ? -0.579 -12.010 4.061 1.00 86.62 149 GLN A N 1
ATOM 1175 C CA . GLN A 1 149 ? -0.522 -12.733 5.328 1.00 86.62 149 GLN A CA 1
ATOM 1176 C C . GLN A 1 149 ? 0.857 -12.547 5.951 1.00 86.62 149 GLN A C 1
ATOM 1178 O O . GLN A 1 149 ? 1.851 -12.462 5.231 1.00 86.62 149 GLN A O 1
ATOM 1183 N N . LEU A 1 150 ? 0.895 -12.472 7.281 1.00 89.12 150 LEU A N 1
ATOM 1184 C CA . LEU A 1 150 ? 2.154 -12.464 8.010 1.00 89.12 150 LEU A CA 1
ATOM 1185 C C . LEU A 1 150 ? 2.808 -13.848 7.935 1.00 89.12 150 LEU A C 1
ATOM 1187 O O . LEU A 1 150 ? 2.141 -14.865 8.120 1.00 89.12 150 LEU A O 1
ATOM 1191 N N . ASP A 1 151 ? 4.111 -13.864 7.695 1.00 89.81 15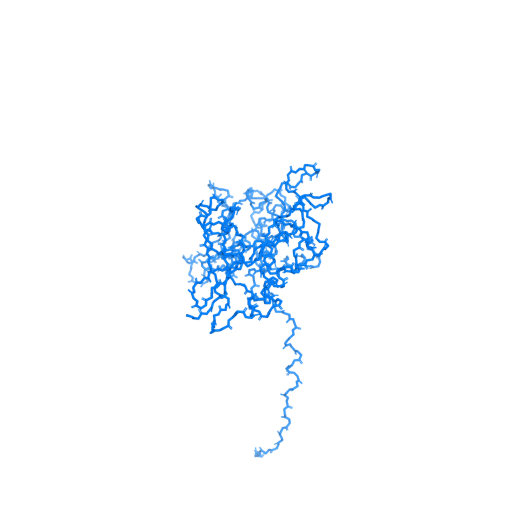1 ASP A N 1
ATOM 1192 C CA . ASP A 1 151 ? 4.924 -15.056 7.505 1.00 89.81 151 ASP A CA 1
ATOM 1193 C C . ASP A 1 151 ? 6.278 -14.883 8.215 1.00 89.81 151 ASP A C 1
ATOM 1195 O O . ASP A 1 151 ? 7.030 -13.930 7.992 1.00 89.81 151 ASP A O 1
ATOM 1199 N N . GLU A 1 152 ? 6.583 -15.810 9.123 1.00 91.38 152 GLU A N 1
ATOM 1200 C CA . GLU A 1 152 ? 7.831 -15.822 9.895 1.00 91.38 152 GLU A CA 1
ATOM 1201 C C . GLU A 1 152 ? 9.053 -16.184 9.036 1.00 91.38 152 GLU A C 1
ATOM 1203 O O . GLU A 1 152 ? 10.185 -15.939 9.449 1.00 91.38 152 GLU A O 1
ATOM 1208 N N . SER A 1 153 ? 8.834 -16.763 7.851 1.00 88.94 153 SER A N 1
ATOM 1209 C CA . SER A 1 153 ? 9.882 -17.224 6.937 1.00 88.94 153 SER A CA 1
ATOM 1210 C C . SER A 1 153 ? 10.370 -16.161 5.947 1.00 88.94 153 SER A C 1
ATOM 1212 O O . SER A 1 153 ? 11.277 -16.429 5.156 1.00 88.94 153 SER A O 1
ATOM 1214 N N . VAL A 1 154 ? 9.810 -14.946 5.998 1.00 78.56 154 VAL A N 1
ATOM 1215 C CA . VAL A 1 154 ? 10.252 -13.817 5.170 1.00 78.56 154 VAL A CA 1
ATOM 1216 C C . VAL A 1 154 ? 11.740 -13.542 5.394 1.00 78.56 154 VAL A C 1
ATOM 1218 O O . VAL A 1 154 ? 12.194 -13.373 6.523 1.00 78.56 154 VAL A O 1
ATOM 1221 N N . VAL A 1 155 ? 12.493 -13.447 4.297 1.00 81.00 155 VAL A N 1
ATOM 1222 C CA . VAL A 1 155 ? 13.906 -13.048 4.297 1.00 81.00 155 VAL A CA 1
ATOM 1223 C C . VAL A 1 155 ? 13.991 -11.596 3.818 1.00 81.00 155 VAL A C 1
ATOM 1225 O O . VAL A 1 155 ? 13.806 -11.364 2.620 1.00 81.00 155 VAL A O 1
ATOM 1228 N N . PRO A 1 156 ? 14.240 -10.615 4.710 1.00 69.19 156 PRO A N 1
ATOM 1229 C CA . PRO A 1 156 ? 14.232 -9.212 4.321 1.00 69.19 156 PRO A CA 1
ATOM 1230 C C . PRO A 1 156 ? 15.401 -8.849 3.410 1.00 69.19 156 PRO A C 1
ATOM 1232 O O . PRO A 1 156 ? 16.504 -9.389 3.532 1.00 69.19 156 PRO A O 1
ATOM 1235 N N . THR A 1 157 ? 15.182 -7.879 2.526 1.00 57.97 157 THR A N 1
ATOM 1236 C CA . THR A 1 157 ? 16.204 -7.423 1.573 1.00 57.97 157 THR A CA 1
ATOM 1237 C C . THR A 1 157 ? 16.553 -5.952 1.775 1.00 57.97 157 THR A C 1
ATOM 1239 O O . THR A 1 157 ? 15.667 -5.106 1.816 1.00 57.97 157 THR A O 1
ATOM 1242 N N . VAL A 1 158 ? 17.849 -5.622 1.884 1.00 48.84 158 VAL A N 1
ATOM 1243 C CA . VAL A 1 158 ? 18.321 -4.225 1.982 1.00 48.84 158 VAL A CA 1
ATOM 1244 C C . VAL A 1 158 ? 18.487 -3.629 0.588 1.00 48.84 158 VAL A C 1
ATOM 1246 O O . VAL A 1 158 ? 19.327 -4.109 -0.180 1.00 48.84 158 VAL A O 1
ATOM 1249 N N . PRO A 1 159 ? 17.793 -2.537 0.242 1.00 42.75 159 PRO A N 1
ATOM 1250 C CA . PRO A 1 159 ? 18.119 -1.770 -0.944 1.00 42.75 159 PRO A CA 1
ATOM 1251 C C . PRO A 1 159 ? 19.463 -1.044 -0.742 1.00 42.75 159 PRO A C 1
ATOM 1253 O O . PRO A 1 159 ? 19.569 -0.136 0.075 1.00 42.75 159 PRO A O 1
ATOM 1256 N N . GLY A 1 160 ? 20.496 -1.413 -1.510 1.00 36.19 160 GLY A N 1
ATOM 1257 C CA . GLY A 1 160 ? 21.662 -0.545 -1.749 1.00 36.19 160 GLY A CA 1
ATOM 1258 C C . GLY A 1 160 ? 23.000 -0.861 -1.058 1.00 36.19 160 GLY A C 1
ATOM 1259 O O . GLY A 1 160 ? 23.965 -0.160 -1.349 1.00 36.19 160 GLY A O 1
ATOM 1260 N N . LEU A 1 161 ? 23.137 -1.910 -0.236 1.00 30.28 161 LEU A N 1
ATOM 1261 C CA . LEU A 1 161 ? 24.456 -2.381 0.237 1.00 30.28 161 LEU A CA 1
ATOM 1262 C C . LEU A 1 161 ? 24.904 -3.606 -0.571 1.00 30.28 161 LEU A C 1
ATOM 1264 O O . LEU A 1 161 ? 24.297 -4.671 -0.538 1.00 30.28 161 LEU A O 1
ATOM 1268 N N . GLY A 1 162 ? 25.942 -3.398 -1.381 1.00 30.39 162 GLY A N 1
ATOM 1269 C CA . GLY A 1 162 ? 26.312 -4.248 -2.504 1.00 30.39 162 GLY A CA 1
ATOM 1270 C C . GLY A 1 162 ? 26.720 -5.681 -2.160 1.00 30.39 162 GLY A C 1
ATOM 1271 O O . GLY A 1 162 ? 27.756 -5.935 -1.559 1.00 30.39 162 GLY A O 1
ATOM 1272 N N . THR A 1 163 ? 25.988 -6.624 -2.741 1.00 26.56 163 THR A N 1
ATOM 1273 C CA . THR A 1 163 ? 26.555 -7.683 -3.585 1.00 26.56 163 THR A CA 1
ATOM 1274 C C . THR A 1 163 ? 25.606 -7.850 -4.773 1.00 26.56 163 THR A C 1
ATOM 1276 O O . THR A 1 163 ? 24.436 -8.160 -4.599 1.00 26.56 163 THR A O 1
ATOM 1279 N N . SER A 1 164 ? 26.103 -7.568 -5.981 1.00 32.81 164 SER A N 1
ATOM 1280 C CA . SER A 1 164 ? 25.410 -7.748 -7.270 1.00 32.81 164 SER A CA 1
ATOM 1281 C C . SER A 1 164 ? 24.106 -6.951 -7.460 1.00 32.81 164 SER A C 1
ATOM 1283 O O . SER A 1 164 ? 23.006 -7.418 -7.188 1.00 32.81 164 SER A O 1
ATOM 1285 N N . GLY A 1 165 ? 24.272 -5.742 -8.007 1.00 31.08 165 GLY A N 1
ATOM 1286 C CA . GLY A 1 165 ? 23.258 -4.821 -8.529 1.00 31.08 165 GLY A CA 1
ATOM 1287 C C . GLY A 1 165 ? 21.833 -5.347 -8.730 1.00 31.08 165 GLY A C 1
ATOM 1288 O O . GLY A 1 165 ? 21.534 -6.001 -9.725 1.00 31.08 165 GLY A O 1
ATOM 1289 N N . ARG A 1 166 ? 20.932 -4.908 -7.847 1.00 31.45 166 ARG A N 1
ATOM 1290 C CA . ARG A 1 166 ? 19.527 -4.625 -8.169 1.00 31.45 166 ARG A CA 1
ATOM 1291 C C . ARG A 1 166 ? 19.111 -3.320 -7.497 1.00 31.45 166 ARG A C 1
ATOM 1293 O O . ARG A 1 166 ? 18.394 -3.289 -6.506 1.00 31.45 166 ARG A O 1
ATOM 1300 N N . THR A 1 167 ? 19.599 -2.216 -8.046 1.00 30.03 167 THR A N 1
ATOM 1301 C CA . THR A 1 167 ? 18.888 -0.938 -7.978 1.00 30.03 167 THR A CA 1
ATOM 1302 C C . THR A 1 167 ? 17.536 -1.135 -8.664 1.00 30.03 167 THR A C 1
ATOM 1304 O O . THR A 1 167 ? 17.525 -1.492 -9.837 1.00 30.03 167 THR A O 1
ATOM 1307 N N . PHE A 1 168 ? 16.430 -0.950 -7.938 1.00 32.31 168 PHE A N 1
ATOM 1308 C CA . PHE A 1 168 ? 15.051 -1.032 -8.444 1.00 32.31 168 PHE A CA 1
ATOM 1309 C C . PHE A 1 168 ? 14.757 -2.301 -9.264 1.00 32.31 168 PHE A C 1
ATOM 1311 O O . PHE A 1 168 ? 14.798 -2.328 -10.490 1.00 32.31 168 PHE A O 1
ATOM 1318 N N . SER A 1 169 ? 14.425 -3.390 -8.583 1.00 26.69 169 SER A N 1
ATOM 1319 C CA . SER A 1 169 ? 13.706 -4.496 -9.209 1.00 26.69 169 SER A CA 1
ATOM 1320 C C . SER A 1 169 ? 12.644 -4.937 -8.226 1.00 26.69 169 SER A C 1
ATOM 1322 O O . SER A 1 169 ? 12.975 -5.553 -7.217 1.00 26.69 169 SER A O 1
ATOM 1324 N N . ALA A 1 170 ? 11.383 -4.616 -8.507 1.00 32.38 170 ALA A N 1
ATOM 1325 C CA . ALA A 1 170 ? 10.283 -5.352 -7.921 1.00 32.38 170 ALA A CA 1
ATOM 1326 C C . ALA A 1 170 ? 10.430 -6.807 -8.377 1.00 32.38 170 ALA A C 1
ATOM 1328 O O . ALA A 1 170 ? 10.090 -7.181 -9.499 1.00 32.38 170 ALA A O 1
ATOM 1329 N N . ALA A 1 171 ? 11.031 -7.621 -7.525 1.00 31.92 171 ALA A N 1
ATOM 1330 C CA . ALA A 1 171 ? 10.854 -9.048 -7.588 1.00 31.92 171 ALA A CA 1
ATOM 1331 C C . ALA A 1 171 ? 9.738 -9.357 -6.592 1.00 31.92 171 ALA A C 1
ATOM 1333 O O . ALA A 1 171 ? 9.987 -9.701 -5.441 1.00 31.92 171 ALA A O 1
ATOM 1334 N N . GLY A 1 172 ? 8.489 -9.286 -7.067 1.00 38.16 172 GLY A N 1
ATOM 1335 C CA . GLY A 1 172 ? 7.571 -10.350 -6.676 1.00 38.16 172 GLY A CA 1
ATOM 1336 C C . GLY A 1 172 ? 8.289 -11.682 -6.914 1.00 38.16 172 GLY A C 1
ATOM 1337 O O . GLY A 1 172 ? 9.178 -11.745 -7.776 1.00 38.16 172 GLY A O 1
ATOM 1338 N N . ALA A 1 173 ? 7.965 -12.721 -6.138 1.00 39.19 173 ALA A N 1
ATOM 1339 C CA . ALA A 1 173 ? 8.427 -14.071 -6.454 1.00 39.19 173 ALA A CA 1
ATOM 1340 C C . ALA A 1 173 ? 8.373 -14.248 -7.981 1.00 39.19 173 ALA A C 1
ATOM 1342 O O . ALA A 1 173 ? 7.375 -13.801 -8.566 1.00 39.19 173 ALA A O 1
ATOM 1343 N N . PRO A 1 174 ? 9.441 -14.751 -8.640 1.00 50.03 174 PRO A N 1
ATOM 1344 C CA . PRO A 1 174 ? 9.381 -14.978 -10.074 1.00 50.03 174 PRO A CA 1
ATOM 1345 C C . PRO A 1 174 ? 8.068 -15.701 -10.320 1.00 50.03 174 PRO A C 1
ATOM 1347 O O . PRO A 1 174 ? 7.808 -16.713 -9.664 1.00 50.03 174 PRO A O 1
ATOM 1350 N N . LEU A 1 175 ? 7.208 -15.091 -11.141 1.00 56.09 175 LEU A N 1
ATOM 1351 C CA . LEU A 1 175 ? 5.957 -15.718 -11.523 1.00 56.09 175 LEU A CA 1
ATOM 1352 C C . LEU A 1 175 ? 6.335 -17.136 -11.929 1.00 56.09 175 LEU A C 1
ATOM 1354 O O . LEU A 1 175 ? 7.287 -17.321 -12.698 1.00 56.09 175 LEU A O 1
ATOM 1358 N N . ASP A 1 176 ? 5.675 -18.139 -11.350 1.00 72.38 176 ASP A N 1
ATOM 1359 C CA . ASP A 1 176 ? 5.901 -19.484 -11.842 1.00 72.38 176 ASP A CA 1
ATOM 1360 C C . ASP A 1 176 ? 5.634 -19.465 -13.357 1.00 72.38 176 ASP A C 1
ATOM 1362 O O . ASP A 1 176 ? 4.816 -18.686 -13.856 1.00 72.38 176 ASP A O 1
ATOM 1366 N N . ALA A 1 177 ? 6.395 -20.244 -14.123 1.00 72.50 177 ALA A N 1
ATOM 1367 C CA . ALA A 1 177 ? 6.387 -20.109 -15.579 1.00 72.50 177 ALA A CA 1
ATOM 1368 C C . ALA A 1 177 ? 4.982 -20.310 -16.185 1.00 72.50 177 ALA A C 1
ATOM 1370 O O . ALA A 1 177 ? 4.688 -19.773 -17.252 1.00 72.50 177 ALA A O 1
ATOM 1371 N N . GLN A 1 178 ? 4.108 -21.058 -15.499 1.00 75.12 178 GLN A N 1
ATOM 1372 C CA . GLN A 1 178 ? 2.719 -21.252 -15.908 1.00 75.12 178 GLN A CA 1
ATOM 1373 C C . GLN A 1 178 ? 1.884 -19.996 -15.655 1.00 75.12 178 GLN A C 1
ATOM 1375 O O . GLN A 1 178 ? 1.125 -19.582 -16.528 1.00 75.12 178 GLN A O 1
ATOM 1380 N N . ARG A 1 179 ? 2.057 -19.352 -14.503 1.00 75.75 179 ARG A N 1
ATOM 1381 C CA . ARG A 1 179 ? 1.401 -18.098 -14.153 1.00 75.75 179 ARG A CA 1
ATOM 1382 C C . ARG A 1 179 ? 1.874 -16.945 -15.022 1.00 75.75 179 ARG A C 1
ATOM 1384 O O . ARG A 1 179 ? 1.042 -16.180 -15.490 1.00 75.75 179 ARG A O 1
ATOM 13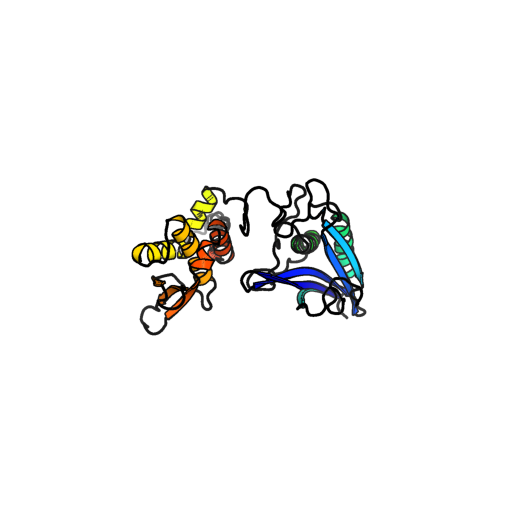91 N N . GLU A 1 180 ? 3.171 -16.834 -15.308 1.00 78.62 180 GLU A N 1
ATOM 1392 C CA . GLU A 1 180 ? 3.655 -15.819 -16.251 1.00 78.62 180 GLU A CA 1
ATOM 1393 C C . GLU A 1 180 ? 3.054 -16.035 -17.644 1.00 78.62 180 GLU A C 1
ATOM 1395 O O . GLU A 1 180 ? 2.613 -15.075 -18.269 1.00 78.62 180 GLU A O 1
ATOM 1400 N N . ALA A 1 181 ? 2.976 -17.285 -18.115 1.00 83.50 181 ALA A N 1
ATOM 1401 C CA . ALA A 1 181 ? 2.341 -17.605 -19.391 1.00 83.50 181 ALA A CA 1
ATOM 1402 C C . ALA A 1 181 ? 0.849 -17.222 -19.413 1.00 83.50 181 ALA A C 1
ATOM 1404 O O . ALA A 1 181 ? 0.401 -16.616 -20.381 1.00 83.50 181 ALA A O 1
ATOM 1405 N N . GLN A 1 182 ? 0.107 -17.494 -18.333 1.00 83.81 182 GLN A N 1
ATOM 1406 C CA . GLN A 1 182 ? -1.295 -17.078 -18.192 1.00 83.81 182 GLN A CA 1
ATOM 1407 C C . GLN A 1 182 ? -1.452 -15.554 -18.204 1.00 83.81 182 GLN A C 1
ATOM 1409 O O . GLN A 1 182 ? -2.354 -15.029 -18.847 1.00 83.81 182 GLN A O 1
ATOM 1414 N N . LEU A 1 183 ? -0.569 -14.822 -17.524 1.00 81.50 183 LEU A N 1
ATOM 1415 C CA . LEU A 1 183 ? -0.640 -13.361 -17.494 1.00 81.50 183 LEU A CA 1
ATOM 1416 C C . LEU A 1 183 ? -0.229 -12.730 -18.826 1.00 81.50 183 LEU A C 1
ATOM 1418 O O . LEU A 1 183 ? -0.796 -11.722 -19.240 1.00 81.50 183 LEU A O 1
ATOM 1422 N N . ARG A 1 184 ? 0.708 -13.354 -19.546 1.00 91.25 184 ARG A N 1
ATOM 1423 C CA . ARG A 1 184 ? 1.037 -12.998 -20.934 1.00 91.25 184 ARG A CA 1
ATOM 1424 C C . ARG A 1 184 ? -0.123 -13.267 -21.902 1.00 91.25 184 ARG A C 1
ATOM 1426 O O . ARG A 1 184 ? -0.086 -12.766 -23.026 1.00 91.25 184 ARG A O 1
ATOM 1433 N N . ASP A 1 185 ? -1.143 -14.022 -21.493 1.00 91.25 185 ASP A N 1
ATOM 1434 C CA . ASP A 1 185 ? -2.350 -14.228 -22.288 1.00 91.25 185 ASP A CA 1
ATOM 1435 C C . ASP A 1 185 ? -3.378 -13.091 -22.181 1.00 91.25 185 ASP A C 1
ATOM 1437 O O . ASP A 1 185 ? -4.349 -13.114 -22.946 1.00 91.25 185 ASP A O 1
ATOM 1441 N N . ASP A 1 186 ? -3.146 -12.080 -21.331 1.00 92.44 186 ASP A N 1
ATOM 1442 C CA . ASP A 1 186 ? -4.019 -10.910 -21.212 1.00 92.44 186 ASP A CA 1
ATOM 1443 C C . ASP A 1 186 ? -4.209 -10.186 -22.570 1.00 92.44 186 ASP A C 1
ATOM 1445 O O . ASP A 1 186 ? -3.227 -9.931 -23.287 1.00 92.44 186 ASP A O 1
ATOM 1449 N N . PRO A 1 187 ? -5.458 -9.840 -22.953 1.00 94.50 187 PRO A N 1
ATOM 1450 C CA . PRO A 1 187 ? -5.745 -9.194 -24.231 1.00 94.50 187 PRO A CA 1
ATOM 1451 C C . PRO A 1 187 ? -5.006 -7.870 -24.449 1.00 94.50 187 PRO A C 1
ATOM 1453 O O . PRO A 1 187 ? -4.453 -7.669 -25.533 1.00 94.50 187 PRO A O 1
ATOM 1456 N N . LEU A 1 188 ? -4.945 -6.986 -23.446 1.00 94.69 188 LEU A N 1
ATOM 1457 C CA . LEU A 1 188 ? -4.281 -5.688 -23.582 1.00 94.69 188 LEU A CA 1
ATOM 1458 C C . LEU A 1 188 ? -2.771 -5.871 -23.719 1.00 94.69 188 LEU A C 1
ATOM 1460 O O . LEU A 1 188 ? -2.141 -5.198 -24.536 1.00 94.69 188 LEU A O 1
ATOM 1464 N N . PHE A 1 189 ? -2.186 -6.824 -22.986 1.00 96.81 189 PHE A N 1
ATOM 1465 C CA . PHE A 1 189 ? -0.771 -7.156 -23.143 1.00 96.81 189 PHE A CA 1
ATOM 1466 C C . PHE A 1 189 ? -0.460 -7.657 -24.558 1.00 96.81 189 PHE A C 1
ATOM 1468 O O . PHE A 1 189 ? 0.432 -7.122 -25.223 1.00 96.81 189 PHE A O 1
ATOM 1475 N N . LYS A 1 190 ? -1.230 -8.626 -25.068 1.00 97.31 190 LYS A N 1
ATOM 1476 C CA . LYS A 1 190 ? -1.066 -9.151 -26.436 1.00 97.31 190 LYS A CA 1
ATOM 1477 C C . LYS A 1 190 ? -1.214 -8.071 -27.500 1.00 97.31 190 LYS A C 1
ATOM 1479 O O . LYS A 1 190 ? -0.430 -8.024 -28.448 1.00 97.31 190 LYS A O 1
ATOM 1484 N N . GLN A 1 191 ? -2.201 -7.197 -27.346 1.00 97.88 191 GLN A N 1
ATOM 1485 C CA . GLN A 1 191 ? -2.447 -6.104 -28.280 1.00 97.88 191 GLN A CA 1
ATOM 1486 C C . GLN A 1 191 ? -1.319 -5.063 -28.257 1.00 97.88 191 GLN A C 1
ATOM 1488 O O . GLN A 1 191 ? -0.885 -4.619 -29.321 1.00 97.88 191 GLN A O 1
ATOM 1493 N N . ALA A 1 192 ? -0.777 -4.735 -27.080 1.00 97.62 192 ALA A N 1
ATOM 1494 C CA . ALA A 1 192 ? 0.389 -3.864 -26.957 1.00 97.62 192 ALA A CA 1
ATOM 1495 C C . ALA A 1 192 ? 1.635 -4.472 -27.625 1.00 97.62 192 ALA A C 1
ATOM 1497 O O . ALA A 1 192 ? 2.320 -3.778 -28.379 1.00 97.62 192 ALA A O 1
ATOM 1498 N N . VAL A 1 193 ? 1.901 -5.771 -27.418 1.00 98.06 193 VAL A N 1
ATOM 1499 C CA . VAL A 1 193 ? 2.992 -6.488 -28.107 1.00 98.06 193 VAL A CA 1
ATOM 1500 C C . VAL A 1 193 ? 2.798 -6.431 -29.624 1.00 98.06 193 VAL A C 1
ATOM 1502 O O . VAL A 1 193 ? 3.721 -6.048 -30.340 1.00 98.06 193 VAL A O 1
ATOM 1505 N N . ALA A 1 194 ? 1.591 -6.727 -30.115 1.00 97.56 194 ALA A N 1
ATOM 1506 C CA . ALA A 1 194 ? 1.281 -6.697 -31.542 1.00 97.56 194 ALA A CA 1
ATOM 1507 C C . ALA A 1 194 ? 1.410 -5.292 -32.159 1.00 97.56 194 ALA A C 1
ATOM 1509 O O . ALA A 1 194 ? 1.794 -5.162 -33.322 1.00 97.56 194 ALA A O 1
ATOM 1510 N N . GLY A 1 195 ? 1.083 -4.237 -31.408 1.00 97.12 195 GLY A N 1
ATOM 1511 C CA . GLY A 1 195 ? 1.283 -2.852 -31.835 1.00 97.12 195 GLY A CA 1
ATOM 1512 C C . GLY A 1 195 ? 2.763 -2.485 -31.941 1.00 97.12 195 GLY A C 1
ATOM 1513 O O . GLY A 1 195 ? 3.186 -1.913 -32.943 1.00 97.12 195 GLY A O 1
ATOM 1514 N N . LEU A 1 196 ? 3.575 -2.880 -30.956 1.00 96.50 196 LEU A N 1
ATOM 1515 C CA . LEU A 1 196 ? 5.027 -2.686 -31.010 1.00 96.50 196 LEU A CA 1
ATOM 1516 C C . LEU A 1 196 ? 5.672 -3.489 -32.151 1.00 96.50 196 LEU A C 1
ATOM 1518 O O . LEU A 1 196 ? 6.547 -2.966 -32.834 1.00 96.50 196 LEU A O 1
ATOM 1522 N N . ASP A 1 197 ? 5.206 -4.711 -32.417 1.00 95.88 197 ASP A N 1
ATOM 1523 C CA . ASP A 1 197 ? 5.686 -5.517 -33.548 1.00 95.88 197 ASP A CA 1
ATOM 1524 C C . ASP A 1 197 ? 5.372 -4.883 -34.909 1.00 95.88 197 ASP A C 1
ATOM 1526 O O . ASP A 1 197 ? 6.190 -4.961 -35.825 1.00 95.88 197 ASP A O 1
ATOM 1530 N N . ARG A 1 198 ? 4.228 -4.200 -35.039 1.00 95.12 198 ARG A N 1
ATOM 1531 C CA . ARG A 1 198 ? 3.881 -3.430 -36.245 1.00 95.12 198 ARG A CA 1
ATOM 1532 C C . ARG A 1 198 ? 4.787 -2.218 -36.461 1.00 95.12 198 ARG A C 1
ATOM 1534 O O . ARG A 1 198 ? 5.076 -1.894 -37.610 1.00 95.12 198 ARG A O 1
ATOM 1541 N N . LEU A 1 199 ? 5.229 -1.558 -35.388 1.00 91.00 199 LEU A N 1
ATOM 1542 C CA . LEU A 1 199 ? 6.184 -0.446 -35.473 1.00 91.00 199 LEU A CA 1
ATOM 1543 C C . LEU A 1 199 ? 7.570 -0.916 -35.928 1.00 91.00 199 LEU A C 1
ATOM 1545 O O . LEU A 1 199 ? 8.242 -0.225 -36.693 1.00 91.00 199 LEU A O 1
ATOM 1549 N N . GLY A 1 200 ? 7.988 -2.087 -35.449 1.00 88.12 200 GLY A N 1
ATOM 1550 C CA . GLY A 1 200 ? 9.316 -2.629 -35.692 1.00 88.12 200 GLY A CA 1
ATOM 1551 C C . GLY A 1 200 ? 10.430 -1.893 -34.926 1.00 88.12 200 GLY A C 1
ATOM 1552 O O . GLY A 1 200 ? 10.232 -0.803 -34.380 1.00 88.12 200 GLY A O 1
ATOM 1553 N N . PRO A 1 201 ? 11.641 -2.475 -34.881 1.00 82.12 201 PRO A N 1
ATOM 1554 C CA . PRO A 1 201 ? 12.768 -1.915 -34.129 1.00 82.12 201 PRO A CA 1
ATOM 1555 C C . PRO A 1 201 ? 13.261 -0.569 -34.690 1.00 82.12 201 PRO A C 1
ATOM 1557 O O . PRO A 1 201 ? 13.754 0.269 -33.935 1.00 82.12 201 PRO A O 1
ATOM 1560 N N . GLU A 1 202 ? 13.066 -0.318 -35.989 1.00 83.94 202 GLU A N 1
ATOM 1561 C CA . GLU A 1 202 ? 13.462 0.928 -36.669 1.00 83.94 202 GLU A CA 1
ATOM 1562 C C . GLU A 1 202 ? 12.719 2.167 -36.142 1.00 83.94 202 GLU A C 1
ATOM 1564 O O . GLU A 1 202 ? 13.199 3.291 -36.277 1.00 83.94 202 GLU A O 1
ATOM 1569 N N . ALA A 1 203 ? 11.571 1.980 -35.478 1.00 84.00 203 ALA A N 1
ATOM 1570 C CA . ALA A 1 203 ? 10.847 3.062 -34.814 1.00 84.00 203 ALA A CA 1
ATOM 1571 C C . ALA A 1 203 ? 11.576 3.607 -33.567 1.00 84.00 203 ALA A C 1
ATOM 1573 O O . ALA A 1 203 ? 11.140 4.597 -32.976 1.00 84.00 203 ALA A O 1
ATOM 1574 N N . GLY A 1 204 ? 12.665 2.963 -33.122 1.00 83.50 204 GLY A N 1
ATOM 1575 C CA . GLY A 1 204 ? 13.487 3.421 -31.999 1.00 83.50 204 GLY A CA 1
ATOM 1576 C C . GLY A 1 204 ? 12.777 3.371 -30.641 1.00 83.50 204 GLY A C 1
ATOM 1577 O O . GLY A 1 204 ? 13.147 4.107 -29.719 1.00 83.50 204 GLY A O 1
ATOM 1578 N N . VAL A 1 205 ? 11.727 2.552 -30.519 1.00 85.38 205 VAL A N 1
ATOM 1579 C CA . VAL A 1 205 ? 10.936 2.389 -29.288 1.00 85.38 205 VAL A CA 1
ATOM 1580 C C . VAL A 1 205 ? 11.554 1.357 -28.348 1.00 85.38 205 VAL A C 1
ATOM 1582 O O . VAL A 1 205 ? 11.623 1.600 -27.148 1.00 85.38 205 VAL A O 1
ATOM 1585 N N . TYR A 1 206 ? 12.038 0.241 -28.890 1.00 87.94 206 TYR A N 1
ATOM 1586 C CA . TYR A 1 206 ? 12.676 -0.847 -28.151 1.00 87.94 206 TYR A CA 1
ATOM 1587 C C . TYR A 1 206 ? 13.911 -1.339 -28.907 1.00 87.94 206 TYR A C 1
ATOM 1589 O O . TYR A 1 206 ? 13.964 -1.257 -30.133 1.00 87.94 206 TYR A O 1
ATOM 1597 N N . THR A 1 207 ? 14.905 -1.858 -28.182 1.00 85.56 207 THR A N 1
ATOM 1598 C CA . THR A 1 207 ? 16.163 -2.337 -28.792 1.00 85.56 207 THR A CA 1
ATOM 1599 C C . THR A 1 207 ? 16.245 -3.856 -28.892 1.00 85.56 207 THR A C 1
ATOM 1601 O O . THR A 1 207 ? 17.021 -4.398 -29.675 1.00 85.56 207 THR A O 1
ATOM 1604 N N . ASN A 1 208 ? 15.445 -4.557 -28.093 1.00 86.75 208 ASN A N 1
ATOM 1605 C CA . ASN A 1 208 ? 15.439 -6.007 -28.002 1.00 86.75 208 ASN A CA 1
ATOM 1606 C C . ASN A 1 208 ? 14.053 -6.511 -27.558 1.00 86.75 208 ASN A C 1
ATOM 1608 O O . ASN A 1 208 ? 13.171 -5.729 -27.192 1.00 86.75 208 ASN A O 1
ATOM 1612 N N . GLN A 1 209 ? 13.865 -7.831 -27.587 1.00 88.69 209 GLN A N 1
ATOM 1613 C CA . GLN A 1 209 ? 12.600 -8.471 -27.215 1.00 88.69 209 GLN A CA 1
ATOM 1614 C C . GLN A 1 209 ? 12.198 -8.188 -25.758 1.00 88.69 209 GLN A C 1
ATOM 1616 O O . GLN A 1 209 ? 11.018 -7.994 -25.483 1.00 88.69 209 GLN A O 1
ATOM 1621 N N . GLN A 1 210 ? 13.157 -8.127 -24.831 1.00 86.75 210 GLN A N 1
ATOM 1622 C CA . GLN A 1 210 ? 12.876 -7.874 -23.418 1.00 86.75 210 GLN A CA 1
ATOM 1623 C C . GLN A 1 210 ? 12.350 -6.449 -23.199 1.00 86.75 210 GLN A C 1
ATOM 1625 O O . GLN A 1 210 ? 11.362 -6.268 -22.492 1.00 86.75 210 GLN A O 1
ATOM 1630 N N . ASP A 1 211 ? 12.956 -5.449 -23.839 1.00 87.25 211 ASP A N 1
ATOM 1631 C CA . ASP A 1 211 ? 12.478 -4.063 -23.803 1.00 87.25 211 ASP A CA 1
ATOM 1632 C C . ASP A 1 211 ? 11.062 -3.957 -24.374 1.00 87.25 211 ASP A C 1
ATOM 1634 O O . ASP A 1 211 ? 10.205 -3.306 -23.776 1.00 87.25 211 ASP A O 1
ATOM 1638 N N . LYS A 1 212 ? 10.802 -4.635 -25.503 1.00 94.06 212 LYS A N 1
ATOM 1639 C CA . LYS A 1 212 ? 9.476 -4.665 -26.132 1.00 94.06 212 LYS A CA 1
ATOM 1640 C C . LYS A 1 212 ? 8.421 -5.167 -25.152 1.00 94.06 212 LYS A C 1
ATOM 1642 O O . LYS A 1 212 ? 7.388 -4.528 -24.985 1.00 94.06 212 LYS A O 1
ATOM 1647 N N . GLU A 1 213 ? 8.686 -6.285 -24.483 1.00 92.94 213 GLU A N 1
ATOM 1648 C CA . GLU A 1 213 ? 7.744 -6.867 -23.527 1.00 92.94 213 GLU A CA 1
ATOM 1649 C C . GLU A 1 213 ? 7.542 -5.972 -22.300 1.00 92.94 213 GLU A C 1
ATOM 1651 O O . GLU A 1 213 ? 6.408 -5.783 -21.867 1.00 92.94 213 GLU A O 1
ATOM 1656 N N . ARG A 1 214 ? 8.602 -5.354 -21.765 1.00 90.25 214 ARG A N 1
ATOM 1657 C CA . ARG A 1 214 ? 8.480 -4.412 -20.638 1.00 90.25 214 ARG A CA 1
ATOM 1658 C C . ARG A 1 214 ? 7.627 -3.195 -20.994 1.00 90.25 214 ARG A C 1
ATOM 1660 O O . ARG A 1 214 ? 6.740 -2.829 -20.222 1.00 90.25 214 ARG A O 1
ATOM 1667 N N . ILE A 1 215 ? 7.848 -2.618 -22.178 1.00 89.69 215 ILE A N 1
ATOM 1668 C CA . ILE A 1 215 ? 7.047 -1.504 -22.700 1.00 89.69 215 ILE A CA 1
ATOM 1669 C C . ILE A 1 215 ? 5.599 -1.947 -22.932 1.00 89.69 215 ILE A C 1
ATOM 1671 O O . ILE A 1 215 ? 4.685 -1.228 -22.536 1.00 89.69 215 ILE A O 1
ATOM 1675 N N . ALA A 1 216 ? 5.372 -3.133 -23.506 1.00 96.75 216 ALA A N 1
ATOM 1676 C CA . ALA A 1 216 ? 4.030 -3.677 -23.706 1.00 96.75 216 ALA A CA 1
ATOM 1677 C C . ALA A 1 216 ? 3.281 -3.878 -22.381 1.00 96.75 216 ALA A C 1
ATOM 1679 O O . ALA A 1 216 ? 2.121 -3.492 -22.272 1.00 96.75 216 ALA A O 1
ATOM 1680 N N . GLY A 1 217 ? 3.953 -4.418 -21.361 1.00 92.19 217 GLY A N 1
ATOM 1681 C CA . GLY A 1 217 ? 3.393 -4.570 -20.019 1.00 92.19 217 GLY A CA 1
ATOM 1682 C C . GLY A 1 217 ? 2.996 -3.228 -19.412 1.00 92.19 217 GLY A C 1
ATOM 1683 O O . GLY A 1 217 ? 1.881 -3.079 -18.921 1.00 92.19 217 GLY A O 1
ATOM 1684 N N . ALA A 1 218 ? 3.874 -2.226 -19.499 1.00 88.19 218 ALA A N 1
ATOM 1685 C CA . ALA A 1 218 ? 3.585 -0.889 -18.990 1.00 88.19 218 ALA A CA 1
ATOM 1686 C C . ALA A 1 218 ? 2.423 -0.220 -19.752 1.00 88.19 218 ALA A C 1
ATOM 1688 O O . ALA A 1 218 ? 1.564 0.406 -19.133 1.00 88.19 218 ALA A O 1
ATOM 1689 N N . LEU A 1 219 ? 2.365 -0.377 -21.080 1.00 91.62 219 LEU A N 1
ATOM 1690 C CA . LEU A 1 219 ? 1.270 0.129 -21.913 1.00 91.62 219 LEU A CA 1
ATOM 1691 C C . LEU A 1 219 ? -0.064 -0.537 -21.581 1.00 91.62 219 LEU A C 1
ATOM 1693 O O . LEU A 1 219 ? -1.063 0.164 -21.480 1.00 91.62 219 LEU A O 1
ATOM 1697 N N . ALA A 1 220 ? -0.086 -1.858 -21.397 1.00 94.69 220 ALA A N 1
ATOM 1698 C CA . ALA A 1 220 ? -1.294 -2.599 -21.046 1.00 94.69 220 ALA A CA 1
ATOM 1699 C C . ALA A 1 220 ? -1.843 -2.166 -19.683 1.00 94.69 220 ALA A C 1
ATOM 1701 O O . ALA A 1 220 ? -3.038 -1.904 -19.553 1.00 94.69 220 ALA A O 1
ATOM 1702 N N . VAL A 1 221 ? -0.955 -1.991 -18.697 1.00 86.38 221 VAL A N 1
ATOM 1703 C CA . VAL A 1 221 ? -1.306 -1.402 -17.402 1.00 86.38 221 VAL A CA 1
ATOM 1704 C C . VAL A 1 221 ? -1.891 -0.003 -17.614 1.00 86.38 221 VAL A C 1
ATOM 1706 O O . VAL A 1 221 ? -3.031 0.235 -17.249 1.00 86.38 221 VAL A O 1
ATOM 1709 N N . GLN A 1 222 ? -1.193 0.920 -18.280 1.00 82.38 222 GLN A N 1
ATOM 1710 C CA . GLN A 1 222 ? -1.716 2.280 -18.484 1.00 82.38 222 GLN A CA 1
ATOM 1711 C C . GLN A 1 222 ? -3.029 2.325 -19.286 1.00 82.38 222 GLN A C 1
ATOM 1713 O O . GLN A 1 222 ? -3.878 3.170 -19.018 1.00 82.38 222 GLN A O 1
ATOM 1718 N N . ALA A 1 223 ? -3.225 1.416 -20.242 1.00 85.56 223 ALA A N 1
ATOM 1719 C CA . ALA A 1 223 ? -4.466 1.282 -20.997 1.00 85.56 223 ALA A CA 1
ATOM 1720 C C . ALA A 1 223 ? -5.636 0.888 -20.085 1.00 85.56 223 ALA A C 1
ATOM 1722 O O . ALA A 1 223 ? -6.670 1.556 -20.111 1.00 85.56 223 ALA A O 1
ATOM 1723 N N . MET A 1 224 ? -5.443 -0.113 -19.221 1.00 84.69 224 MET A N 1
ATOM 1724 C CA . MET A 1 224 ? -6.441 -0.529 -18.230 1.00 84.69 224 MET A CA 1
ATOM 1725 C C . MET A 1 224 ? -6.741 0.574 -17.204 1.00 84.69 224 MET A C 1
ATOM 1727 O O . MET A 1 224 ? -7.872 0.724 -16.756 1.00 84.69 224 MET A O 1
ATOM 1731 N N . LEU A 1 225 ? -5.729 1.361 -16.835 1.00 74.81 225 LEU A N 1
ATOM 1732 C CA . LEU A 1 225 ? -5.830 2.367 -15.772 1.00 74.81 225 LEU A CA 1
ATOM 1733 C C . LEU A 1 225 ? -6.255 3.757 -16.241 1.00 74.81 225 LEU A C 1
ATOM 1735 O O . LEU A 1 225 ? -6.515 4.637 -15.417 1.00 74.81 225 LEU A O 1
ATOM 1739 N N . SER A 1 226 ? -6.291 3.983 -17.551 1.00 70.88 226 SER A N 1
ATOM 1740 C CA . SER A 1 226 ? -6.774 5.239 -18.116 1.00 70.88 226 SER A CA 1
ATOM 1741 C C . SER A 1 226 ? -8.232 5.505 -17.713 1.00 70.88 226 SER A C 1
ATOM 1743 O O . SER A 1 226 ? -8.960 4.606 -17.302 1.00 70.88 226 SER A O 1
ATOM 1745 N N . THR A 1 227 ? -8.666 6.767 -17.750 1.00 66.50 227 THR A N 1
ATOM 1746 C CA . THR A 1 227 ? -10.044 7.145 -17.398 1.00 66.50 227 THR A CA 1
ATOM 1747 C C . THR A 1 227 ? -10.685 7.898 -18.566 1.00 66.50 227 THR A C 1
ATOM 1749 O O . THR A 1 227 ? -10.322 9.054 -18.799 1.00 66.50 227 THR A O 1
ATOM 1752 N N . PRO A 1 228 ? -11.638 7.282 -19.292 1.00 69.38 228 PRO A N 1
ATOM 1753 C CA . PRO A 1 228 ? -12.084 5.887 -19.153 1.00 69.38 228 PRO A CA 1
ATOM 1754 C C . PRO A 1 228 ? -11.002 4.876 -19.597 1.00 69.38 228 PRO A C 1
ATOM 1756 O O . PRO A 1 228 ? -10.163 5.247 -20.422 1.00 69.38 228 PRO A O 1
ATOM 1759 N N . PRO A 1 229 ? -11.026 3.623 -19.092 1.00 78.94 229 PRO A N 1
ATOM 1760 C CA . PRO A 1 229 ? -10.119 2.569 -19.545 1.00 78.94 229 PRO A CA 1
ATOM 1761 C C . PRO A 1 229 ? -10.233 2.338 -21.050 1.00 78.94 229 PRO A C 1
ATOM 1763 O O . PRO A 1 229 ? -11.328 2.434 -21.610 1.00 78.94 229 PRO A O 1
ATOM 1766 N N . LEU A 1 230 ? -9.125 1.983 -21.703 1.00 85.12 230 LEU A N 1
ATOM 1767 C CA . LEU A 1 230 ? -9.158 1.554 -23.099 1.00 85.12 230 LEU A CA 1
ATOM 1768 C C . LEU A 1 230 ? -9.831 0.172 -23.177 1.00 85.12 230 LEU A C 1
ATOM 1770 O O . LEU A 1 230 ? -9.330 -0.766 -22.556 1.00 85.12 230 LEU A O 1
ATOM 1774 N N . PRO A 1 231 ? -10.910 0.004 -23.967 1.00 85.12 231 PRO A N 1
ATOM 1775 C CA . PRO A 1 231 ? -11.538 -1.306 -24.161 1.00 85.12 231 PRO A CA 1
ATOM 1776 C C . PRO A 1 231 ? -10.601 -2.328 -24.821 1.00 85.12 231 PRO A C 1
ATOM 1778 O O . PRO A 1 231 ? -10.695 -3.524 -24.567 1.00 85.12 231 PRO A O 1
ATOM 1781 N N . GLU A 1 232 ? -9.708 -1.845 -25.683 1.00 93.38 232 GLU A N 1
ATOM 1782 C CA . GLU A 1 232 ? -8.647 -2.600 -26.346 1.00 93.38 232 GLU A CA 1
ATOM 1783 C C . GLU A 1 232 ? -7.547 -1.632 -26.810 1.00 93.38 232 GLU A C 1
ATOM 1785 O O . GLU A 1 232 ? -7.770 -0.422 -26.909 1.00 93.38 232 GLU A O 1
ATOM 1790 N N . ILE A 1 233 ? -6.372 -2.153 -27.153 1.00 96.38 233 ILE A N 1
ATOM 1791 C CA . ILE A 1 233 ? -5.307 -1.387 -27.810 1.00 96.38 233 ILE A CA 1
ATOM 1792 C C . ILE A 1 233 ? -5.357 -1.679 -29.313 1.00 96.38 233 ILE A C 1
ATOM 1794 O O . ILE A 1 233 ? -4.917 -2.731 -29.774 1.00 96.38 233 ILE A O 1
ATOM 1798 N N . GLN A 1 234 ? -5.877 -0.734 -30.097 1.00 94.31 234 GLN A N 1
ATOM 1799 C CA . GLN A 1 234 ? -5.950 -0.877 -31.557 1.00 94.31 234 GLN A CA 1
ATOM 1800 C C . GLN A 1 234 ? -4.604 -0.542 -32.210 1.00 94.31 234 GLN A C 1
ATOM 1802 O O . GLN A 1 234 ? -4.128 -1.259 -33.101 1.00 94.31 234 GLN A O 1
ATOM 1807 N N . ASP A 1 235 ? -3.966 0.534 -31.744 1.00 94.12 235 ASP A N 1
ATOM 1808 C CA . ASP A 1 235 ? -2.719 1.032 -32.318 1.00 94.12 235 ASP A CA 1
ATOM 1809 C C . ASP A 1 235 ? -1.734 1.536 -31.261 1.00 94.12 235 ASP A C 1
ATOM 1811 O O . ASP A 1 235 ? -2.140 2.041 -30.208 1.00 94.12 235 ASP A O 1
ATOM 1815 N N . VAL A 1 236 ? -0.441 1.406 -31.567 1.00 96.38 236 VAL A N 1
ATOM 1816 C CA . VAL A 1 236 ? 0.669 1.864 -30.726 1.00 96.38 236 VAL A CA 1
ATOM 1817 C C . VAL A 1 236 ? 1.537 2.815 -31.537 1.00 96.38 236 VAL A C 1
ATOM 1819 O O . VAL A 1 236 ? 2.049 2.440 -32.586 1.00 96.38 236 VAL A O 1
ATOM 1822 N N . THR A 1 237 ? 1.726 4.043 -31.055 1.00 91.88 237 THR A N 1
ATOM 1823 C CA . THR A 1 237 ? 2.461 5.086 -31.789 1.00 91.88 237 THR A CA 1
ATOM 1824 C C . THR A 1 237 ? 3.510 5.769 -30.911 1.00 91.88 237 THR A C 1
ATOM 1826 O O . THR A 1 237 ? 3.208 6.163 -29.782 1.00 91.88 237 THR A O 1
ATOM 1829 N N . PRO A 1 238 ? 4.759 5.934 -31.381 1.00 89.44 238 PRO A N 1
ATOM 1830 C CA . PRO A 1 238 ? 5.745 6.726 -30.666 1.00 89.44 238 PRO A CA 1
ATOM 1831 C C . PRO A 1 238 ? 5.471 8.221 -30.830 1.00 89.44 238 PRO A C 1
ATOM 1833 O O . PRO A 1 238 ? 5.090 8.704 -31.896 1.00 89.44 238 PRO A O 1
ATOM 1836 N N . SER A 1 239 ? 5.741 8.970 -29.771 1.00 81.31 239 SER A N 1
ATOM 1837 C CA . SER A 1 239 ? 5.806 10.420 -29.813 1.00 81.31 239 SER A CA 1
ATOM 1838 C C . SER A 1 239 ? 7.062 10.874 -30.557 1.00 81.31 239 SER A C 1
ATOM 1840 O O . SER A 1 239 ? 8.164 10.461 -30.181 1.00 81.31 239 SER A O 1
ATOM 1842 N N . PRO A 1 240 ? 6.953 11.786 -31.536 1.00 76.00 240 PRO A N 1
ATOM 1843 C CA . PRO A 1 240 ? 8.123 12.344 -32.202 1.00 76.00 240 PRO A CA 1
ATOM 1844 C C . PRO A 1 240 ? 8.900 13.343 -31.326 1.00 76.00 240 PRO A C 1
ATOM 1846 O O . PRO A 1 240 ? 9.994 13.746 -31.708 1.00 76.00 240 PRO A O 1
ATOM 1849 N N . THR A 1 241 ? 8.357 13.774 -30.178 1.00 70.69 241 THR A N 1
ATOM 1850 C CA . THR A 1 241 ? 8.889 14.927 -29.424 1.00 70.69 241 THR A CA 1
ATOM 1851 C C . THR A 1 241 ? 9.414 14.617 -28.027 1.00 70.69 241 THR A C 1
ATOM 1853 O O . THR A 1 241 ? 10.249 15.372 -27.537 1.00 70.69 241 THR A O 1
ATOM 1856 N N . ASN A 1 242 ? 8.937 13.566 -27.354 1.00 66.81 242 ASN A N 1
ATOM 1857 C CA . ASN A 1 242 ? 9.193 13.410 -25.914 1.00 66.81 242 ASN A CA 1
ATOM 1858 C C . ASN A 1 242 ? 9.390 11.968 -25.430 1.00 66.81 242 ASN A C 1
ATOM 1860 O O . ASN A 1 242 ? 9.233 11.707 -24.248 1.00 66.81 242 ASN A O 1
ATOM 1864 N N . GLY A 1 243 ? 9.721 11.025 -26.317 1.00 74.44 243 GLY A N 1
ATOM 1865 C CA . GLY A 1 243 ? 10.043 9.648 -25.911 1.00 74.44 243 GLY A CA 1
ATOM 1866 C C . GLY A 1 243 ? 8.852 8.816 -25.420 1.00 74.44 243 GLY A C 1
ATOM 1867 O O . GLY A 1 243 ? 9.020 7.622 -25.169 1.00 74.44 243 GLY A O 1
ATOM 1868 N N . ASN A 1 244 ? 7.655 9.403 -25.347 1.00 80.44 244 ASN A N 1
ATOM 1869 C CA . ASN A 1 244 ? 6.442 8.681 -25.001 1.00 80.44 244 ASN A CA 1
ATOM 1870 C C . ASN A 1 244 ? 6.034 7.697 -26.097 1.00 80.44 244 ASN A C 1
ATOM 1872 O O . ASN A 1 244 ? 6.270 7.920 -27.283 1.00 80.44 244 ASN A O 1
ATOM 1876 N N . VAL A 1 245 ? 5.353 6.636 -25.689 1.00 83.88 245 VAL A N 1
ATOM 1877 C CA . VAL A 1 245 ? 4.682 5.676 -26.562 1.00 83.88 245 VAL A CA 1
ATOM 1878 C C . VAL A 1 245 ? 3.215 5.665 -26.170 1.00 83.88 245 VAL A C 1
ATOM 1880 O O . VAL A 1 245 ? 2.899 5.553 -24.988 1.00 83.88 245 VAL A O 1
ATOM 1883 N N . PHE A 1 246 ? 2.329 5.809 -27.147 1.00 91.19 246 PHE A N 1
ATOM 1884 C CA . PHE A 1 246 ? 0.890 5.889 -26.946 1.00 91.19 246 PHE A CA 1
ATOM 1885 C C . PHE A 1 246 ? 0.216 4.596 -27.378 1.00 91.19 246 PHE A C 1
ATOM 1887 O O . PHE A 1 246 ? 0.407 4.168 -28.510 1.00 91.19 246 PHE A O 1
ATOM 1894 N N . ALA A 1 247 ? -0.620 4.029 -26.514 1.00 92.44 247 ALA A N 1
ATOM 1895 C CA . ALA A 1 247 ? -1.652 3.073 -26.892 1.00 92.44 247 ALA A CA 1
ATOM 1896 C C . ALA A 1 247 ? -2.944 3.840 -27.182 1.00 92.44 247 ALA A C 1
ATOM 1898 O O . ALA A 1 247 ? -3.301 4.756 -26.435 1.00 92.44 247 ALA A O 1
ATOM 1899 N N . THR A 1 248 ? -3.640 3.491 -28.261 1.00 89.50 248 THR A N 1
ATOM 1900 C CA . THR A 1 248 ? -4.850 4.205 -28.678 1.00 89.50 248 THR A CA 1
ATOM 1901 C C . THR A 1 248 ? -5.999 3.266 -29.008 1.00 89.50 248 THR A C 1
ATOM 1903 O O . THR A 1 248 ? -5.807 2.171 -29.540 1.00 89.50 248 THR A O 1
ATOM 1906 N N . TRP A 1 249 ? -7.201 3.743 -28.707 1.00 89.44 249 TRP A N 1
ATOM 1907 C CA . TRP A 1 249 ? -8.468 3.145 -29.093 1.00 89.44 249 TRP A CA 1
ATOM 1908 C C . TRP A 1 249 ? -9.307 4.208 -29.788 1.00 89.44 249 TRP A C 1
ATOM 1910 O O . TRP A 1 249 ? -9.409 5.330 -29.290 1.00 89.44 249 TRP A O 1
ATOM 1920 N N . LYS A 1 250 ? -9.897 3.871 -30.933 1.00 82.94 250 LYS A N 1
ATOM 1921 C CA . LYS A 1 250 ? -10.839 4.741 -31.640 1.00 82.94 250 LYS A CA 1
ATOM 1922 C C . LYS A 1 250 ? -12.236 4.164 -31.516 1.00 82.94 250 LYS A C 1
ATOM 1924 O O . LYS A 1 250 ? -12.421 2.968 -31.750 1.00 82.94 250 LYS A O 1
ATOM 1929 N N . ASN A 1 251 ? -13.202 5.011 -31.188 1.00 69.25 251 ASN A N 1
ATOM 1930 C CA . ASN A 1 251 ? -14.587 4.591 -31.070 1.00 69.25 251 ASN A CA 1
ATOM 1931 C C . ASN A 1 251 ? -15.151 4.177 -32.442 1.00 69.25 251 ASN A C 1
ATOM 1933 O O . ASN A 1 251 ? -15.160 5.000 -33.366 1.00 69.25 251 ASN A O 1
ATOM 1937 N N . PRO A 1 252 ? -15.637 2.932 -32.614 1.00 78.38 252 PRO A N 1
ATOM 1938 C CA . PRO A 1 252 ? -16.253 2.511 -33.865 1.00 78.38 252 PRO A CA 1
ATOM 1939 C C . PRO A 1 252 ? -17.421 3.425 -34.257 1.00 78.38 252 PRO A C 1
ATOM 1941 O O . PRO A 1 252 ? -18.410 3.550 -33.539 1.00 78.38 252 PRO A O 1
ATOM 1944 N N . GLY A 1 253 ? -17.317 4.061 -35.426 1.00 72.31 253 GLY A N 1
ATOM 1945 C CA . GLY A 1 253 ? -18.337 4.986 -35.928 1.00 72.31 253 GLY A CA 1
ATOM 1946 C C . GLY A 1 253 ? -18.180 6.439 -35.467 1.00 72.31 253 GLY A C 1
ATOM 1947 O O . GLY A 1 253 ? -18.998 7.271 -35.857 1.00 72.31 253 GLY A O 1
ATOM 1948 N N . ASN A 1 254 ? -17.134 6.769 -34.698 1.00 69.25 254 ASN A N 1
ATOM 1949 C CA . ASN A 1 254 ? -16.769 8.146 -34.366 1.00 69.25 254 ASN A CA 1
ATOM 1950 C C . ASN A 1 254 ? -15.241 8.329 -34.283 1.00 69.25 254 ASN A C 1
ATOM 1952 O O . ASN A 1 254 ? -14.655 8.307 -33.205 1.00 69.25 254 ASN A O 1
ATOM 1956 N N . ASP A 1 255 ? -14.599 8.586 -35.425 1.00 70.88 255 ASP A N 1
ATOM 1957 C CA . ASP A 1 255 ? -13.135 8.734 -35.528 1.00 70.88 255 ASP A CA 1
ATOM 1958 C C . ASP A 1 255 ? -12.547 9.904 -34.713 1.00 70.88 255 ASP A C 1
ATOM 1960 O O . ASP A 1 255 ? -11.332 9.957 -34.499 1.00 70.88 255 ASP A O 1
ATOM 1964 N N . ALA A 1 256 ? -13.382 10.851 -34.271 1.00 64.81 256 ALA A N 1
ATOM 1965 C CA . ALA A 1 256 ? -12.965 11.966 -33.421 1.00 64.81 256 ALA A CA 1
ATOM 1966 C C . ALA A 1 256 ? -12.870 11.584 -31.933 1.00 64.81 256 ALA A C 1
ATOM 1968 O O . ALA A 1 256 ? -12.221 12.294 -31.164 1.00 64.81 256 ALA A O 1
ATOM 1969 N N . ASP A 1 257 ? -13.493 10.475 -31.529 1.00 65.38 257 ASP A N 1
ATOM 1970 C CA . ASP A 1 257 ? -13.474 9.966 -30.162 1.00 65.38 257 ASP A CA 1
ATOM 1971 C C . ASP A 1 257 ? -12.362 8.922 -30.012 1.00 65.38 257 ASP A C 1
ATOM 1973 O O . ASP A 1 257 ? -12.465 7.774 -30.457 1.00 65.38 257 ASP A O 1
ATOM 1977 N N . VAL A 1 258 ? -11.242 9.375 -29.447 1.00 74.06 258 VAL A N 1
ATOM 1978 C CA . VAL A 1 258 ? -10.010 8.597 -29.321 1.00 74.06 258 VAL A CA 1
ATOM 1979 C C . VAL A 1 258 ? -9.574 8.570 -27.866 1.00 74.06 258 VAL A C 1
ATOM 1981 O O . VAL A 1 258 ? -9.189 9.599 -27.309 1.00 74.06 258 VAL A O 1
ATOM 1984 N N . LEU A 1 259 ? -9.538 7.376 -27.283 1.00 71.19 259 LEU A N 1
ATOM 1985 C CA . LEU A 1 259 ? -8.920 7.148 -25.983 1.00 71.19 259 LEU A CA 1
ATOM 1986 C C . LEU A 1 259 ? -7.434 6.874 -26.164 1.00 71.19 259 LEU A C 1
ATOM 1988 O O . LEU A 1 259 ? -7.010 6.231 -27.130 1.00 71.19 259 LEU A O 1
ATOM 1992 N N . ARG A 1 260 ? -6.629 7.392 -25.236 1.00 81.38 260 ARG A N 1
ATOM 1993 C CA . ARG A 1 260 ? -5.175 7.251 -25.277 1.00 81.38 260 ARG A CA 1
ATOM 1994 C C . ARG A 1 260 ? -4.623 6.993 -23.889 1.00 81.38 260 ARG A C 1
ATOM 1996 O O . ARG A 1 260 ? -4.951 7.704 -22.945 1.00 81.38 260 ARG A O 1
ATOM 2003 N N . ALA A 1 261 ? -3.708 6.043 -23.816 1.00 79.88 261 ALA A N 1
ATOM 2004 C CA . ALA A 1 261 ? -2.820 5.838 -22.685 1.00 79.88 261 ALA A CA 1
ATOM 2005 C C . ALA A 1 261 ? -1.378 6.004 -23.164 1.00 79.88 261 ALA A C 1
ATOM 2007 O O . ALA A 1 261 ? -1.097 5.816 -24.349 1.00 79.88 261 ALA A O 1
ATOM 2008 N N . HIS A 1 262 ? -0.459 6.378 -22.277 1.00 83.06 262 HIS A N 1
ATOM 2009 C CA . HIS A 1 262 ? 0.940 6.530 -22.660 1.00 83.06 262 HIS A CA 1
ATOM 2010 C C . HIS A 1 262 ? 1.900 6.103 -21.565 1.00 83.06 262 HIS A C 1
ATOM 2012 O O . HIS A 1 262 ? 1.572 6.130 -20.383 1.00 83.06 262 HIS A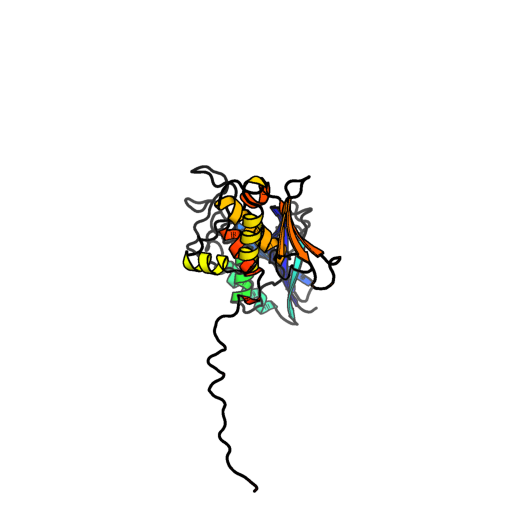 O 1
ATOM 2018 N N . VAL A 1 263 ? 3.107 5.748 -21.990 1.00 76.12 263 VAL A N 1
ATOM 2019 C CA . VAL A 1 263 ? 4.260 5.506 -21.122 1.00 76.12 263 VAL A CA 1
ATOM 2020 C C . VAL A 1 263 ? 5.464 6.251 -21.674 1.00 76.12 263 VAL A C 1
ATOM 2022 O O . VAL A 1 263 ? 5.593 6.397 -22.889 1.00 76.12 263 VAL A O 1
ATOM 2025 N N . ASP A 1 264 ? 6.371 6.672 -20.801 1.00 83.25 264 ASP A N 1
ATOM 2026 C CA . ASP A 1 264 ? 7.721 7.048 -21.217 1.00 83.25 264 ASP A CA 1
ATOM 2027 C C . ASP A 1 264 ? 8.520 5.767 -21.508 1.00 83.25 264 ASP A C 1
ATOM 2029 O O . ASP A 1 264 ? 8.594 4.875 -20.657 1.00 83.25 264 ASP A O 1
ATOM 2033 N N . LYS A 1 265 ? 9.117 5.646 -22.703 1.00 79.00 265 LYS A N 1
ATOM 2034 C CA . LYS A 1 265 ? 9.840 4.419 -23.082 1.00 79.00 265 LYS A CA 1
ATOM 2035 C C . LYS A 1 265 ? 11.065 4.150 -22.206 1.00 79.00 265 LYS A C 1
ATOM 2037 O O . LYS A 1 265 ? 11.372 2.994 -21.937 1.00 79.00 265 LYS A O 1
ATOM 2042 N N . THR A 1 266 ? 11.762 5.195 -21.761 1.00 77.31 266 THR A N 1
ATOM 2043 C CA . THR A 1 266 ? 12.979 5.077 -20.946 1.00 77.31 266 THR A CA 1
ATOM 2044 C C . THR A 1 266 ? 12.667 4.658 -19.515 1.00 77.31 266 THR A C 1
ATOM 2046 O O . THR A 1 266 ? 13.462 3.944 -18.906 1.00 77.31 266 THR A O 1
ATOM 2049 N N . GLU A 1 267 ? 11.490 5.017 -19.005 1.00 67.69 267 GLU A N 1
ATOM 2050 C CA . GLU A 1 267 ? 10.995 4.535 -17.715 1.00 67.69 267 GLU A CA 1
ATOM 2051 C C . GLU A 1 267 ? 10.358 3.147 -17.819 1.00 67.69 267 GLU A C 1
ATOM 2053 O O . GLU A 1 267 ? 10.548 2.309 -16.939 1.00 67.69 267 GLU A O 1
ATOM 2058 N N . ALA A 1 268 ? 9.651 2.852 -18.911 1.00 75.06 268 ALA A N 1
ATOM 2059 C CA . ALA A 1 268 ? 8.991 1.564 -19.100 1.00 75.06 268 ALA A CA 1
ATOM 2060 C C . ALA A 1 268 ? 9.985 0.391 -19.182 1.00 75.06 268 ALA A C 1
ATOM 2062 O O . ALA A 1 268 ? 9.751 -0.650 -18.574 1.00 75.06 268 ALA A O 1
ATOM 2063 N N . ILE A 1 269 ? 11.135 0.555 -19.851 1.00 78.38 269 ILE A N 1
ATOM 2064 C CA . ILE A 1 269 ? 12.162 -0.506 -19.945 1.00 78.38 269 ILE A CA 1
ATOM 2065 C C . ILE A 1 269 ? 12.845 -0.834 -18.611 1.00 78.38 269 ILE A C 1
ATOM 2067 O O . ILE A 1 269 ? 13.476 -1.889 -18.493 1.00 78.38 269 ILE A O 1
ATOM 2071 N N . LYS A 1 270 ? 12.738 0.052 -17.612 1.00 72.44 270 LYS A N 1
ATOM 2072 C CA . LYS A 1 270 ? 13.269 -0.170 -16.259 1.00 72.44 270 LYS A CA 1
ATOM 2073 C C . LYS A 1 270 ? 12.331 -1.031 -15.413 1.00 72.44 270 LYS A C 1
ATOM 2075 O O . LYS A 1 270 ? 12.769 -1.593 -14.415 1.00 72.44 270 LYS A O 1
ATOM 2080 N N . GLN A 1 271 ? 11.062 -1.151 -15.806 1.00 70.31 271 GLN A N 1
ATOM 2081 C CA . GLN A 1 271 ? 10.057 -1.915 -15.073 1.00 70.31 271 GLN A CA 1
ATOM 2082 C C . GLN A 1 271 ? 10.135 -3.399 -15.465 1.00 70.31 271 GLN A C 1
ATOM 2084 O O . GLN A 1 271 ? 10.043 -3.724 -16.651 1.00 70.31 271 GLN A O 1
ATOM 2089 N N . PRO A 1 272 ? 10.307 -4.331 -14.512 1.00 79.94 272 PRO A N 1
ATOM 2090 C CA . PRO A 1 272 ? 10.235 -5.758 -14.790 1.00 79.94 272 PRO A CA 1
ATOM 2091 C C . PRO A 1 272 ? 8.891 -6.146 -15.413 1.00 79.94 272 PRO A C 1
ATOM 2093 O O . PRO A 1 272 ? 7.830 -5.743 -14.940 1.00 79.94 272 PRO A O 1
ATOM 2096 N N . LEU A 1 273 ? 8.927 -6.996 -16.442 1.00 82.94 273 LEU A N 1
ATOM 2097 C CA . LEU A 1 273 ? 7.707 -7.486 -17.082 1.00 82.94 273 LEU A CA 1
ATOM 2098 C C . LEU A 1 273 ? 6.779 -8.174 -16.073 1.00 82.94 273 LEU A C 1
ATOM 2100 O O . LEU A 1 273 ? 5.591 -7.880 -16.053 1.00 82.94 273 LEU A O 1
ATOM 2104 N N . ALA A 1 274 ? 7.327 -9.042 -15.218 1.00 77.38 274 ALA A N 1
ATOM 2105 C CA . ALA A 1 274 ? 6.553 -9.760 -14.209 1.00 77.38 274 ALA A CA 1
ATOM 2106 C C . ALA A 1 274 ? 5.766 -8.814 -13.283 1.00 77.38 274 ALA A C 1
ATOM 2108 O O . ALA A 1 274 ? 4.620 -9.096 -12.950 1.00 77.38 274 ALA A O 1
ATOM 2109 N N . GLU A 1 275 ? 6.345 -7.664 -12.926 1.00 74.38 275 GLU A N 1
ATOM 2110 C CA . GLU A 1 275 ? 5.670 -6.648 -12.116 1.00 74.38 275 GLU A CA 1
ATOM 2111 C C . GLU A 1 275 ? 4.499 -6.015 -12.880 1.00 74.38 275 GLU A C 1
ATOM 2113 O O . GLU A 1 275 ? 3.406 -5.865 -12.337 1.00 74.38 275 GLU A O 1
ATOM 2118 N N . ASN A 1 276 ? 4.697 -5.679 -14.156 1.00 82.31 276 ASN A N 1
ATOM 2119 C CA . ASN A 1 276 ? 3.632 -5.118 -14.985 1.00 82.31 276 ASN A CA 1
ATOM 2120 C C . ASN A 1 276 ? 2.504 -6.122 -15.244 1.00 82.31 276 ASN A C 1
ATOM 2122 O O . ASN A 1 276 ? 1.339 -5.739 -15.225 1.00 82.31 276 ASN A O 1
ATOM 2126 N N . LEU A 1 277 ? 2.828 -7.404 -15.408 1.00 84.88 277 LEU A N 1
ATOM 2127 C CA . LEU A 1 277 ? 1.841 -8.474 -15.538 1.00 84.88 277 LEU A CA 1
ATOM 2128 C C . LEU A 1 277 ? 1.011 -8.654 -14.256 1.00 84.88 277 LEU A C 1
ATOM 2130 O O . LEU A 1 277 ? -0.206 -8.786 -14.330 1.00 84.88 277 LEU A O 1
ATOM 2134 N N . GLN A 1 278 ? 1.639 -8.584 -13.079 1.00 79.06 278 GLN A N 1
ATOM 2135 C CA . GLN A 1 278 ? 0.925 -8.625 -11.795 1.00 79.06 278 GLN A CA 1
ATOM 2136 C C . GLN A 1 278 ? 0.029 -7.396 -11.584 1.00 79.06 278 GLN A C 1
ATOM 2138 O O . GLN A 1 278 ? -1.100 -7.526 -11.115 1.00 79.06 278 GLN A O 1
ATOM 2143 N N . LYS A 1 279 ? 0.505 -6.198 -11.948 1.00 79.75 279 LYS A N 1
ATOM 2144 C CA . LYS A 1 279 ? -0.304 -4.967 -11.907 1.00 79.75 279 LYS A CA 1
ATOM 2145 C C . LYS A 1 279 ? -1.513 -5.055 -12.832 1.00 79.75 279 LYS A C 1
ATOM 2147 O O . LYS A 1 279 ? -2.590 -4.604 -12.457 1.00 79.75 279 LYS A O 1
ATOM 2152 N N . LEU A 1 280 ? -1.325 -5.615 -14.025 1.00 81.19 280 LEU A N 1
ATOM 2153 C CA . LEU A 1 280 ? -2.383 -5.789 -15.015 1.00 81.19 280 LEU A CA 1
ATOM 2154 C C . LEU A 1 280 ? -3.464 -6.749 -14.513 1.00 81.19 280 LEU A C 1
ATOM 2156 O O . LEU A 1 280 ? -4.640 -6.419 -14.592 1.00 81.19 280 LEU A O 1
ATOM 2160 N N . GLU A 1 281 ? -3.066 -7.871 -13.912 1.00 78.69 281 GLU A N 1
ATOM 2161 C CA . GLU A 1 281 ? -3.989 -8.799 -13.251 1.00 78.69 281 GLU A CA 1
ATOM 2162 C C . GLU A 1 281 ? -4.778 -8.127 -12.124 1.00 78.69 281 GLU A C 1
ATOM 2164 O O . GLU A 1 281 ? -6.003 -8.210 -12.090 1.00 78.69 281 GLU A O 1
ATOM 2169 N N . ALA A 1 282 ? -4.095 -7.416 -11.223 1.00 70.12 282 ALA A N 1
ATOM 2170 C CA . ALA A 1 282 ? -4.753 -6.720 -10.118 1.00 70.12 282 ALA A CA 1
ATOM 2171 C C . ALA A 1 282 ? -5.728 -5.631 -10.602 1.00 70.12 282 ALA A C 1
ATOM 2173 O O . ALA A 1 282 ? -6.701 -5.316 -9.919 1.00 70.12 282 ALA A O 1
ATOM 2174 N N . ALA A 1 283 ? -5.469 -5.055 -11.778 1.00 67.44 283 ALA A N 1
ATOM 2175 C CA . ALA A 1 283 ? -6.324 -4.064 -12.415 1.00 67.44 283 ALA A CA 1
ATOM 2176 C C . ALA A 1 283 ? -7.469 -4.677 -13.243 1.00 67.44 283 ALA A C 1
ATOM 2178 O O . ALA A 1 283 ? -8.372 -3.941 -13.637 1.00 67.44 283 ALA A O 1
ATOM 2179 N N . ASN A 1 284 ? -7.457 -5.990 -13.507 1.00 65.94 284 ASN A N 1
ATOM 2180 C CA . ASN A 1 284 ? -8.441 -6.671 -14.343 1.00 65.94 284 ASN A CA 1
ATOM 2181 C C . ASN A 1 284 ? -9.453 -7.473 -13.489 1.00 65.94 284 ASN A C 1
ATOM 2183 O O . ASN A 1 284 ? -9.205 -8.630 -13.138 1.00 65.94 284 ASN A O 1
ATOM 2187 N N . PRO A 1 285 ? -10.642 -6.918 -13.175 1.00 50.72 285 PRO A N 1
ATOM 2188 C CA . PRO A 1 285 ? -11.621 -7.578 -12.307 1.00 50.72 285 PRO A CA 1
ATOM 2189 C C . PRO A 1 285 ? -12.228 -8.859 -12.909 1.00 50.72 285 PRO A C 1
ATOM 2191 O O . PRO A 1 285 ? -12.875 -9.618 -12.188 1.00 50.72 285 PRO A O 1
ATOM 2194 N N . GLN A 1 286 ? -12.037 -9.129 -14.207 1.00 52.19 286 GLN A N 1
ATOM 2195 C CA . GLN A 1 286 ? -12.571 -10.325 -14.871 1.00 52.19 286 GLN A CA 1
ATOM 2196 C C . GLN A 1 286 ? -11.714 -11.587 -14.667 1.00 52.19 286 GLN A C 1
ATOM 2198 O O . GLN A 1 286 ? -12.211 -12.686 -14.897 1.00 52.19 286 GLN A O 1
ATOM 2203 N N . GLN A 1 287 ? -10.466 -11.467 -14.198 1.00 47.50 287 GLN A N 1
ATOM 2204 C CA . GLN A 1 287 ? -9.575 -12.618 -13.968 1.00 47.50 287 GLN A CA 1
ATOM 2205 C C . GLN A 1 287 ? -9.646 -13.195 -12.539 1.00 47.50 287 GLN A C 1
ATOM 2207 O O . GLN A 1 287 ? -9.101 -14.266 -12.286 1.00 47.50 287 GLN A O 1
ATOM 2212 N N . VAL A 1 288 ? -10.369 -12.551 -11.610 1.00 42.72 288 VAL A N 1
ATOM 2213 C CA . VAL A 1 288 ? -10.458 -12.953 -10.185 1.00 42.72 288 VAL A CA 1
ATOM 2214 C C . VAL A 1 288 ? -11.661 -13.871 -9.887 1.00 42.72 288 VAL A C 1
ATOM 2216 O O . VAL A 1 288 ? -12.064 -14.022 -8.738 1.00 42.72 288 VAL A O 1
ATOM 2219 N N . GLN A 1 289 ? -12.261 -14.528 -10.885 1.00 31.02 289 GLN A N 1
ATOM 2220 C CA . GLN A 1 289 ? -13.246 -15.585 -10.612 1.00 31.02 289 GLN A CA 1
ATOM 2221 C C . GLN A 1 289 ? -12.544 -16.944 -10.468 1.00 31.02 289 GLN A C 1
ATOM 2223 O O . GLN A 1 289 ? -12.079 -17.491 -11.470 1.00 31.02 289 GLN A O 1
ATOM 2228 N N . PRO A 1 290 ? -12.489 -17.549 -9.263 1.00 35.19 290 PRO A N 1
ATOM 2229 C CA . PRO A 1 290 ? -12.242 -18.976 -9.178 1.00 35.19 290 PRO A CA 1
ATOM 2230 C C . PRO A 1 290 ? -13.374 -19.700 -9.910 1.00 35.19 290 PRO A C 1
ATOM 2232 O O . PRO A 1 290 ? -14.547 -19.356 -9.751 1.00 35.19 290 PRO A O 1
ATOM 2235 N N . ALA A 1 291 ? -13.013 -20.709 -10.704 1.00 35.72 291 ALA A N 1
ATOM 2236 C CA . ALA A 1 291 ? -13.919 -21.640 -11.368 1.00 35.72 291 ALA A CA 1
ATOM 2237 C C . ALA A 1 291 ? -14.725 -22.452 -10.334 1.00 35.72 291 ALA A C 1
ATOM 2239 O O . ALA A 1 291 ? -14.476 -23.628 -10.089 1.00 35.72 291 ALA A O 1
ATOM 2240 N N . ALA A 1 292 ? -15.678 -21.800 -9.680 1.00 38.97 292 ALA A N 1
ATOM 2241 C CA . ALA A 1 292 ? -16.553 -22.368 -8.672 1.00 38.97 292 ALA A CA 1
ATOM 2242 C C . ALA A 1 292 ? -17.972 -21.834 -8.881 1.00 38.97 292 ALA A C 1
ATOM 2244 O O . ALA A 1 292 ? -18.581 -21.302 -7.963 1.00 38.97 292 ALA A O 1
ATOM 2245 N N . GLN A 1 293 ? -18.495 -21.934 -10.108 1.00 36.16 293 GLN A N 1
ATOM 2246 C CA . GLN A 1 293 ? -19.917 -21.668 -10.367 1.00 36.16 293 GLN A CA 1
ATOM 2247 C C . GLN A 1 293 ? -20.517 -22.396 -11.583 1.00 36.16 293 GLN A C 1
ATOM 2249 O O . GLN A 1 293 ? -21.673 -22.155 -11.918 1.00 36.16 293 GLN A O 1
ATOM 2254 N N . GLU A 1 294 ? -19.802 -23.347 -12.196 1.00 37.19 294 GLU A N 1
ATOM 2255 C CA . GLU A 1 294 ? -20.386 -24.216 -13.235 1.00 37.19 294 GLU A CA 1
ATOM 2256 C C . GLU A 1 294 ? -20.894 -25.567 -12.700 1.00 37.19 294 GLU A C 1
ATOM 2258 O O . GLU A 1 294 ? -21.697 -26.217 -13.358 1.00 37.19 294 GLU A O 1
ATOM 2263 N N . ALA A 1 295 ? -20.545 -25.965 -11.470 1.00 39.84 295 ALA A N 1
ATOM 2264 C CA . ALA A 1 295 ? -20.976 -27.250 -10.902 1.00 39.84 295 ALA A CA 1
ATOM 2265 C C . ALA A 1 295 ? -22.366 -27.235 -10.226 1.00 39.84 295 ALA A C 1
ATOM 2267 O O . ALA A 1 295 ? -22.830 -28.274 -9.764 1.00 39.84 295 ALA A O 1
ATOM 2268 N N . SER A 1 296 ? -23.049 -26.089 -10.151 1.00 39.97 296 SER A N 1
ATOM 2269 C CA . SER A 1 296 ? -24.359 -25.964 -9.485 1.00 39.97 296 SER A CA 1
ATOM 2270 C C . SER A 1 296 ? -25.533 -25.699 -10.434 1.00 39.97 296 SER A C 1
ATOM 2272 O O . SER A 1 296 ? -26.650 -25.499 -9.966 1.00 39.97 296 SER A O 1
ATOM 2274 N N . ARG A 1 297 ? -25.326 -25.742 -11.759 1.00 41.06 297 ARG A N 1
ATOM 2275 C CA . ARG A 1 297 ? -26.415 -25.600 -12.748 1.00 41.06 297 ARG A CA 1
ATOM 2276 C C . ARG A 1 297 ? -27.036 -26.914 -13.232 1.00 41.06 297 ARG A C 1
ATOM 2278 O O . ARG A 1 297 ? -28.047 -26.852 -13.920 1.00 41.06 297 ARG A O 1
ATOM 2285 N N . ASP A 1 298 ? -26.504 -28.068 -12.825 1.00 40.22 298 ASP A N 1
ATOM 2286 C CA . ASP A 1 298 ? -26.996 -29.388 -13.266 1.00 40.22 298 ASP A CA 1
ATOM 2287 C C . ASP A 1 298 ? -27.837 -30.149 -12.219 1.00 40.22 298 ASP A C 1
ATOM 2289 O O . ASP A 1 298 ? -28.187 -31.309 -12.420 1.00 40.22 298 ASP A O 1
ATOM 2293 N N . MET A 1 299 ? -28.214 -29.510 -11.106 1.00 41.38 299 MET A N 1
ATOM 2294 C CA . MET A 1 299 ? -29.094 -30.109 -10.088 1.00 41.38 299 MET A CA 1
ATOM 2295 C C . MET A 1 299 ? -30.310 -29.240 -9.755 1.00 41.38 299 MET A C 1
ATOM 2297 O O . MET A 1 299 ? -30.647 -29.072 -8.592 1.00 41.38 299 MET A O 1
ATOM 2301 N N . ASP A 1 300 ? -30.987 -28.702 -10.768 1.00 38.22 300 ASP A N 1
ATOM 2302 C CA . ASP A 1 300 ? -32.370 -28.234 -10.601 1.00 38.22 300 ASP A CA 1
ATOM 2303 C C . ASP A 1 300 ? -33.152 -28.348 -11.921 1.00 38.22 300 ASP A C 1
ATOM 2305 O O . ASP A 1 300 ? -33.500 -27.373 -12.585 1.00 38.22 300 ASP A O 1
ATOM 2309 N N . GLN A 1 301 ? -33.448 -29.589 -12.317 1.00 35.94 301 GLN A N 1
ATOM 2310 C CA . GLN A 1 301 ? -34.638 -29.874 -13.121 1.00 35.94 301 GLN A CA 1
ATOM 2311 C C . GLN A 1 301 ? -35.640 -30.650 -12.260 1.00 35.94 301 GLN A C 1
ATOM 2313 O O . GLN A 1 301 ? -35.479 -31.858 -12.071 1.00 35.94 301 GLN A O 1
ATOM 2318 N N . PRO A 1 302 ? -36.707 -30.007 -11.755 1.00 39.28 302 PRO A N 1
ATOM 2319 C CA . PRO A 1 302 ? -37.840 -30.734 -11.224 1.00 39.28 302 PRO A CA 1
ATOM 2320 C C . PRO A 1 302 ? -38.661 -31.312 -12.378 1.00 39.28 302 PRO A C 1
ATOM 2322 O O . PRO A 1 302 ? -39.245 -30.608 -13.202 1.00 39.28 302 PRO A O 1
ATOM 2325 N N . SER A 1 303 ? -38.731 -32.638 -12.391 1.00 44.34 303 SER A N 1
ATOM 2326 C CA . SER A 1 303 ? -39.732 -33.413 -13.105 1.00 44.34 303 SER A CA 1
ATOM 2327 C C . SER A 1 303 ? -41.139 -33.023 -12.634 1.00 44.34 303 SER A C 1
ATOM 2329 O O . SER A 1 303 ? -41.536 -33.375 -11.524 1.00 44.34 303 SER A O 1
ATOM 2331 N N . HIS A 1 304 ? -41.926 -32.366 -13.484 1.00 39.16 304 HIS A N 1
ATOM 2332 C CA . HIS A 1 304 ? -43.381 -32.337 -13.347 1.00 39.16 304 HIS A CA 1
ATOM 2333 C C . HIS A 1 304 ? -44.037 -32.631 -14.694 1.00 39.16 304 HIS A C 1
ATOM 2335 O O . HIS A 1 304 ? -43.776 -31.979 -15.701 1.00 39.16 304 HIS A O 1
ATOM 2341 N N . GLY A 1 305 ? -44.842 -33.693 -14.700 1.00 33.94 305 GLY A N 1
ATOM 2342 C CA . GLY A 1 305 ? -45.443 -34.263 -15.893 1.00 33.94 305 GLY A CA 1
ATOM 2343 C C . GLY A 1 305 ? -46.768 -33.640 -16.341 1.00 33.94 305 GLY A C 1
ATOM 2344 O O . GLY A 1 305 ? -47.370 -32.816 -15.663 1.00 33.94 305 GLY A O 1
ATOM 2345 N N . LEU A 1 306 ? -47.198 -34.158 -17.495 1.00 40.38 306 LEU A N 1
ATOM 2346 C CA . LEU A 1 306 ? -48.564 -34.381 -17.988 1.00 40.38 306 LEU A CA 1
ATOM 2347 C C . LEU A 1 306 ? -49.656 -33.312 -17.777 1.00 40.38 306 LEU A C 1
ATOM 2349 O O . LEU A 1 306 ? -50.213 -33.191 -16.688 1.00 40.38 306 LEU A O 1
ATOM 2353 N N . ARG A 1 307 ? -50.107 -32.762 -18.921 1.00 35.34 307 ARG A N 1
ATOM 2354 C CA . ARG A 1 307 ? -51.495 -32.512 -19.425 1.00 35.34 307 ARG A CA 1
ATOM 2355 C C . ARG A 1 307 ? -51.451 -31.260 -20.325 1.00 35.34 307 ARG A C 1
ATOM 2357 O O . ARG A 1 307 ? -50.780 -30.312 -19.960 1.00 35.34 307 ARG A O 1
ATOM 2364 N N . SER A 1 308 ? -52.120 -31.109 -21.470 1.00 35.25 308 SER A N 1
ATOM 2365 C CA . SER A 1 308 ? -53.186 -31.828 -22.184 1.00 35.25 308 SER A CA 1
ATOM 2366 C C . SER A 1 308 ? -53.360 -31.171 -23.579 1.00 35.25 308 SER A C 1
ATOM 2368 O O . SER A 1 308 ? -52.991 -30.010 -23.727 1.00 35.25 308 SER A O 1
ATOM 2370 N N . MET A 1 309 ? -54.076 -31.855 -24.491 1.00 38.19 309 MET A N 1
ATOM 2371 C CA . MET A 1 309 ? -54.693 -31.383 -25.761 1.00 38.19 309 MET A CA 1
ATOM 2372 C C . MET A 1 309 ? -53.711 -31.267 -26.942 1.00 38.19 309 MET A C 1
ATOM 2374 O O . MET A 1 309 ? -52.737 -30.535 -26.856 1.00 38.19 309 MET A O 1
ATOM 2378 N N . LEU A 1 310 ? -53.849 -31.999 -28.050 1.00 36.28 310 LEU A N 1
ATOM 2379 C CA . LEU A 1 310 ? -55.004 -32.447 -28.844 1.00 36.28 310 LEU A CA 1
ATOM 2380 C C . LEU A 1 310 ? -54.745 -33.850 -29.417 1.00 36.28 310 LEU A C 1
ATOM 2382 O O . LEU A 1 310 ? -53.558 -34.166 -29.655 1.00 36.28 310 LEU A O 1
#

Foldseek 3Di:
DWKFKKKKWWFPDDDPNATATFIKIWIQDPVGWIFIKWWAFDDQDVQQRSAAIAIDGRHTQDCCDPPNCNPPNRPPIDMDMDTFDIGRDCPVVSVQLRVVRVVRGNQARDAQAAHTRQQSVQQSCVVSPIDGDDQCPRNHNPYHNHPDHTDRPDRYDDPDDDDDDDPDAPDDPPQDPVRLVVLCPDQQLVLQLVQDVVCDCVVVLADDPLLSSLQSLVQSLQQLVDVVHPPHFNHWAADPPQQKIKGWDADVPHNPDMDIGIDRSVVSSSYGSSVSSVSNCVSDPVNPDDPDDPVPPPPDDDDDDDDDDD

Sequence (310 aa):
MDESIEVGYRNIGSALGKEYHHKFLLYTDKDGNQRTISGWTGDEQPGLPYGRMHVETNLPYDRTNPDHPENPNTTGQAQYREGIAQGADLSRTWERMVANAQAKDDKYPYDPQVQNSNTLADSVLRDVGLPEPKNDGFFGHWAPASGRQLDESVVPTVPGLGTSGRTFSAAGAPLDAQREAQLRDDPLFKQAVAGLDRLGPEAGVYTNQQDKERIAGALAVQAMLSTPPLPEIQDVTPSPTNGNVFATWKNPGNDADVLRAHVDKTEAIKQPLAENLQKLEAANPQQVQPAAQEASRDMDQPSHGLRSML

Radius of gyration: 24.52 Å; chains: 1; bounding box: 82×52×62 Å

pLDDT: mean 79.47, std 19.68, range [26.56, 98.88]

Secondary structure (DSSP, 8-state):
--EEEEEEEEEEEEETTEEEEEEEEEEE-TTS-EEEEEEE----BTTBTT-BPEEEEEEE-STTSTTSTTSTTTTT--EEEEEEEEES--HHHHHHHHHHHHTTTTTSB-BTTTBSHHHHHHHHHHHTTPPPPSS-STTSS--TTTTPPP-TT-----SSS-SS--SS----SPPPHHHHHHHTT-HHHHHHHHHHHHH-GGGSS-SSHHHHHHHHHHHHHHHHHSSSPPS---EEEE-TTTSEEEEEEEETTEEEEEEEEEEEHHHHTTS-HHHHHHHHHHH-TTS---S-SSTTSSS-----------